Protein AF-A0A7W0HG03-F1 (afdb_monomer)

Secondary structure (DSSP, 8-state):
--HHHHHHHHHHHHT-STTHHHHHHHHHHHHSTTSHHHH-HHHHTTS--SHHHHHHHH-SS-------PPP--------PPPPTT--TT--S--HHHHHHHHHHHHHTTTTS---HHHHHHHHHHHHHTT-HHHHHHHHHSPPPHHHHHTT---HHHHHHHHHHHHHHHTTSSS--HHHHHHHHHHHHHTT--HHHHHHHHHHHHHHHHHS-----

Foldseek 3Di:
DDLLVLLLLLLLLLLPPALVQLSLLLSCQSNPPPHLSVVAVLNCVVDDDPPVPVVVVVPPDDDDDDDDDDDDDDDDDDDDPDDPDDDPPPVVDDLSSLLLNLLSLCLSCLVVDQDPVSLVSSLVSCVVSVNNVSSVCCVVPPDDLLVSCPPPPDLRNLLSSLLSSLSSQVSHVDRDPSSVVVSVVSCVSSVHDPVSSVVSNVVSVVSSVVRPSPDD

Mean predicted aligned error: 12.74 Å

Solvent-accessible surface area (backbone atoms only — not comparable to full-atom values): 12837 Å² total; per-residue (Å²): 136,52,72,67,56,31,49,38,45,28,49,47,24,44,31,50,74,56,46,57,66,49,16,42,8,35,40,41,35,43,55,31,98,85,13,48,64,72,70,32,56,71,62,41,74,85,61,80,77,77,75,55,67,69,45,62,76,70,53,87,66,86,86,87,86,89,86,84,90,84,88,80,87,90,81,80,89,74,88,75,78,86,73,92,79,81,63,99,67,73,82,80,63,58,68,60,58,55,35,53,52,52,46,40,56,51,28,53,37,33,77,74,73,76,48,74,69,50,52,51,42,33,44,53,22,18,49,76,38,73,43,33,69,57,51,52,48,42,72,76,57,68,74,57,66,63,69,60,59,57,87,69,81,48,71,62,40,38,51,48,54,49,52,52,33,52,44,40,46,53,8,39,90,69,80,51,73,51,36,54,51,47,51,54,52,50,36,58,71,56,70,57,52,73,67,60,49,54,49,53,51,52,52,51,50,52,49,31,71,67,36,65,77,72,87,123

pLDDT: mean 74.95, std 18.49, range [33.38, 95.88]

Radius of gyration: 19.87 Å; Cα contacts (8 Å, |Δi|>4): 210; chains: 1; bounding box: 57×44×49 Å

Sequence (216 aa):
MDTSQILTIFLRGALGSRGRKRARRAAGFLGGNKGFLGASAVLGAAGVAWGIYETMQQSAAAAPAALAPASVPAAPNALVPPIPGVTPDDRGFPLEVLRVVRLAVSAARADGVLLPAERALILSHAREAGVESVVEVELSAPRPLSEIVTGVADDQARRDLYILAFTIVRADEHVSGAERVYLAQLAHHLHLDAAAIAQLEADTASQIDATPDSTL

Structure (mmCIF, N/CA/C/O backbone):
data_AF-A0A7W0HG03-F1
#
_entry.id   AF-A0A7W0HG03-F1
#
loop_
_atom_site.group_PDB
_atom_site.id
_atom_site.type_symbol
_atom_site.label_atom_id
_atom_site.label_alt_id
_atom_site.label_comp_id
_atom_site.label_asym_id
_atom_site.label_entity_id
_atom_site.label_seq_id
_atom_site.pdbx_PDB_ins_code
_atom_site.Cartn_x
_atom_site.Cartn_y
_atom_site.Cartn_z
_atom_site.occupancy
_atom_site.B_iso_or_equiv
_atom_site.auth_seq_id
_atom_site.auth_comp_id
_atom_site.auth_asym_id
_atom_site.auth_atom_id
_atom_site.pdbx_PDB_model_num
ATOM 1 N N . MET A 1 1 ? 2.024 6.678 21.575 1.00 63.75 1 MET A N 1
ATOM 2 C CA . MET A 1 1 ? 2.347 6.709 20.140 1.00 63.75 1 MET A CA 1
ATOM 3 C C . MET A 1 1 ? 1.077 6.332 19.423 1.00 63.75 1 MET A C 1
ATOM 5 O O . MET A 1 1 ? 0.537 5.270 19.712 1.00 63.75 1 MET A O 1
ATOM 9 N N . ASP A 1 2 ? 0.549 7.248 18.622 1.00 79.94 2 ASP A N 1
ATOM 10 C CA . ASP A 1 2 ? -0.783 7.096 18.035 1.00 79.94 2 ASP A CA 1
ATOM 11 C C . ASP A 1 2 ? -0.726 6.219 16.781 1.00 79.94 2 ASP A C 1
ATOM 13 O O . ASP A 1 2 ? 0.301 6.146 16.104 1.00 79.94 2 ASP A O 1
ATOM 17 N N . THR A 1 3 ? -1.841 5.575 16.434 1.00 81.38 3 THR A N 1
ATOM 18 C CA . THR A 1 3 ? -1.942 4.698 15.257 1.00 81.38 3 THR A CA 1
ATOM 19 C C . THR A 1 3 ? -1.483 5.380 13.965 1.00 81.38 3 THR A C 1
ATOM 21 O O . THR A 1 3 ? -0.768 4.787 13.159 1.00 81.38 3 THR A O 1
ATOM 24 N N . SER A 1 4 ? -1.858 6.644 13.769 1.00 79.31 4 SER A N 1
ATOM 25 C CA . SER A 1 4 ? -1.459 7.423 12.595 1.00 79.31 4 SER A CA 1
ATOM 26 C C . SER A 1 4 ? 0.051 7.673 12.552 1.00 79.31 4 SER A C 1
ATOM 28 O O . SER A 1 4 ? 0.648 7.618 11.477 1.00 79.31 4 SER A O 1
ATOM 30 N N . GLN A 1 5 ? 0.692 7.884 13.706 1.00 81.06 5 GLN A N 1
ATOM 31 C CA . GLN A 1 5 ? 2.144 8.059 13.800 1.00 81.06 5 GLN A CA 1
ATOM 32 C C . GLN A 1 5 ? 2.884 6.765 13.454 1.00 81.06 5 GLN A C 1
ATOM 34 O O . GLN A 1 5 ? 3.838 6.803 12.680 1.00 81.06 5 GLN A O 1
ATOM 39 N N . ILE A 1 6 ? 2.403 5.625 13.962 1.00 84.00 6 ILE A N 1
ATOM 40 C CA . ILE A 1 6 ? 2.934 4.289 13.646 1.00 84.00 6 ILE A CA 1
ATOM 41 C C . ILE A 1 6 ? 2.917 4.066 12.132 1.00 84.00 6 ILE A C 1
ATOM 43 O O . ILE A 1 6 ? 3.943 3.748 11.532 1.00 84.00 6 ILE A O 1
ATOM 47 N N . LEU A 1 7 ? 1.762 4.290 11.503 1.00 85.25 7 LEU A N 1
ATOM 48 C CA . LEU A 1 7 ? 1.594 4.087 10.067 1.00 85.25 7 LEU A CA 1
ATOM 49 C C . LEU A 1 7 ? 2.414 5.073 9.240 1.00 85.25 7 LEU A C 1
ATOM 51 O O . LEU A 1 7 ? 3.003 4.673 8.245 1.00 85.25 7 LEU A O 1
ATOM 55 N N . THR A 1 8 ? 2.513 6.332 9.660 1.00 85.69 8 THR A N 1
ATOM 56 C CA . THR A 1 8 ? 3.321 7.339 8.958 1.00 85.69 8 THR A CA 1
ATOM 57 C C . THR A 1 8 ? 4.802 6.960 8.944 1.00 85.69 8 THR A C 1
ATOM 59 O O . THR A 1 8 ? 5.444 7.008 7.893 1.00 85.69 8 THR A O 1
ATOM 62 N N . ILE A 1 9 ? 5.341 6.555 10.099 1.00 84.19 9 ILE A N 1
ATOM 63 C CA . ILE A 1 9 ? 6.739 6.124 10.233 1.00 84.19 9 ILE A CA 1
ATOM 64 C C . ILE A 1 9 ? 6.983 4.878 9.381 1.00 84.19 9 ILE A C 1
ATOM 66 O O . ILE A 1 9 ? 7.936 4.832 8.603 1.00 84.19 9 ILE A O 1
ATOM 70 N N . PHE A 1 10 ? 6.089 3.893 9.475 1.00 86.94 10 PHE A N 1
ATOM 71 C CA . PHE A 1 10 ? 6.218 2.644 8.739 1.00 86.94 10 PHE A CA 1
ATOM 72 C C . PHE A 1 10 ? 6.101 2.828 7.216 1.00 86.94 10 PHE A C 1
ATOM 74 O O . PHE A 1 10 ? 6.958 2.353 6.469 1.00 86.94 10 PHE A O 1
ATOM 81 N N . LEU A 1 11 ? 5.078 3.546 6.738 1.00 86.31 11 LEU A N 1
ATOM 82 C CA . LEU A 1 11 ? 4.815 3.739 5.307 1.00 86.31 11 LEU A CA 1
ATOM 83 C C . LEU A 1 11 ? 5.936 4.510 4.610 1.00 86.31 11 LEU A C 1
ATOM 85 O O . LEU A 1 11 ? 6.249 4.219 3.458 1.00 86.31 11 LEU A O 1
ATOM 89 N N . ARG A 1 12 ? 6.609 5.427 5.316 1.00 84.19 12 ARG A N 1
ATOM 90 C CA . ARG A 1 12 ? 7.829 6.068 4.808 1.00 84.19 12 ARG A CA 1
ATOM 91 C C . ARG A 1 12 ? 8.927 5.045 4.495 1.00 84.19 12 ARG A C 1
ATOM 93 O O . ARG A 1 12 ? 9.634 5.218 3.509 1.00 84.19 12 ARG A O 1
ATOM 100 N N . GLY A 1 13 ? 9.056 3.995 5.303 1.00 81.00 13 GLY A N 1
ATOM 101 C CA . GLY A 1 13 ? 9.989 2.897 5.052 1.00 81.00 13 GLY A CA 1
ATOM 102 C C . GLY A 1 13 ? 9.552 1.969 3.922 1.00 81.00 13 GLY A C 1
ATOM 103 O O . GLY A 1 13 ? 10.383 1.579 3.104 1.00 81.00 13 GLY A O 1
ATOM 104 N N . ALA A 1 14 ? 8.256 1.654 3.845 1.00 81.62 14 ALA A N 1
ATOM 105 C CA . ALA A 1 14 ? 7.688 0.793 2.803 1.00 81.62 14 ALA A CA 1
ATOM 106 C C . ALA A 1 14 ? 7.794 1.399 1.391 1.00 81.62 14 ALA A C 1
ATOM 108 O O . ALA A 1 14 ? 7.952 0.663 0.425 1.00 81.62 14 ALA A O 1
ATOM 109 N N . LEU A 1 15 ? 7.769 2.731 1.274 1.00 82.19 15 LEU A N 1
ATOM 110 C CA . LEU A 1 15 ? 7.963 3.449 0.007 1.00 82.19 15 LEU A CA 1
ATOM 111 C C . LEU A 1 15 ? 9.407 3.394 -0.526 1.00 82.19 15 LEU A C 1
ATOM 113 O O . LEU A 1 15 ? 9.658 3.790 -1.664 1.00 82.19 15 LEU A O 1
ATOM 117 N N . GLY A 1 16 ? 10.362 2.917 0.277 1.00 71.06 16 GLY A N 1
ATOM 118 C CA . GLY A 1 16 ? 11.755 2.774 -0.130 1.00 71.06 16 GLY A CA 1
ATOM 119 C C . GLY A 1 16 ? 12.456 4.100 -0.459 1.00 71.06 16 GLY A C 1
ATOM 120 O O . GLY A 1 16 ? 11.992 5.198 -0.154 1.00 71.06 16 GLY A O 1
ATOM 121 N N . SER A 1 17 ? 13.647 3.997 -1.058 1.00 63.19 17 SER A N 1
ATOM 122 C CA . SER A 1 17 ? 14.499 5.153 -1.405 1.00 63.19 17 SER A CA 1
ATOM 123 C C . SER A 1 17 ? 14.710 5.353 -2.912 1.00 63.19 17 SER A C 1
ATOM 125 O O . SER A 1 17 ? 15.351 6.326 -3.323 1.00 63.19 17 SER A O 1
ATOM 127 N N . ARG A 1 18 ? 14.180 4.451 -3.746 1.00 55.47 18 ARG A N 1
ATOM 128 C CA . ARG A 1 18 ? 14.246 4.529 -5.213 1.00 55.47 18 ARG A CA 1
ATOM 129 C C . ARG A 1 18 ? 13.197 5.517 -5.722 1.00 55.47 18 ARG A C 1
ATOM 131 O O . ARG A 1 18 ? 12.176 5.712 -5.082 1.00 55.47 18 ARG A O 1
ATOM 138 N N . GLY A 1 19 ? 13.503 6.258 -6.789 1.00 59.03 19 GLY A N 1
ATOM 139 C CA . GLY A 1 19 ? 12.598 7.312 -7.268 1.00 59.03 19 GLY A CA 1
ATOM 140 C C . GLY A 1 19 ? 12.412 8.478 -6.280 1.00 59.03 19 GLY A C 1
ATOM 141 O O . GLY A 1 19 ? 11.310 9.001 -6.146 1.00 59.03 19 GLY A O 1
ATOM 142 N N . ARG A 1 20 ? 13.485 8.909 -5.586 1.00 69.44 20 ARG A N 1
ATOM 143 C CA . ARG A 1 20 ? 13.478 9.868 -4.450 1.00 69.44 20 ARG A CA 1
ATOM 144 C C . ARG A 1 20 ? 12.499 11.042 -4.544 1.00 69.44 20 ARG A C 1
ATOM 146 O O . ARG A 1 20 ? 11.996 11.452 -3.509 1.00 69.44 20 ARG A O 1
ATOM 153 N N . LYS A 1 21 ? 12.251 11.622 -5.721 1.00 75.75 21 LYS A N 1
ATOM 154 C CA . LYS A 1 21 ? 11.257 12.703 -5.855 1.00 75.75 21 LYS A CA 1
ATOM 155 C C . LYS A 1 21 ? 9.833 12.174 -5.677 1.00 75.75 21 LYS A C 1
ATOM 157 O O . LYS A 1 21 ? 9.106 12.645 -4.812 1.00 75.75 21 LYS A O 1
ATOM 162 N N . ARG A 1 22 ? 9.457 11.152 -6.443 1.00 78.88 22 ARG A N 1
ATOM 163 C CA . ARG A 1 22 ? 8.104 10.599 -6.426 1.00 78.88 22 ARG A CA 1
ATOM 164 C C . ARG A 1 22 ? 7.798 9.847 -5.137 1.00 78.88 22 ARG A C 1
ATOM 166 O O . ARG A 1 22 ? 6.747 10.085 -4.554 1.00 78.88 22 ARG A O 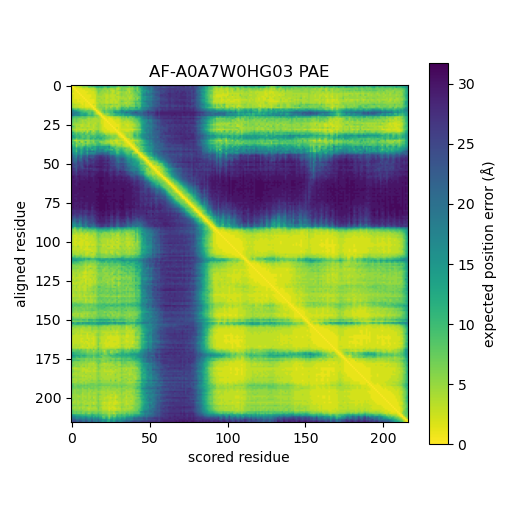1
ATOM 173 N N . ALA A 1 23 ? 8.750 9.072 -4.619 1.00 80.75 23 ALA A N 1
ATOM 174 C CA . ALA A 1 23 ? 8.624 8.425 -3.315 1.00 80.75 23 ALA A CA 1
ATOM 175 C C . ALA A 1 23 ? 8.420 9.442 -2.172 1.00 80.75 23 ALA A C 1
ATOM 177 O O . ALA A 1 23 ? 7.616 9.211 -1.273 1.00 80.75 23 ALA A O 1
ATOM 178 N N . ARG A 1 24 ? 9.073 10.617 -2.221 1.00 80.88 24 ARG A N 1
ATOM 179 C CA . ARG A 1 24 ? 8.839 11.701 -1.243 1.00 80.88 24 ARG A CA 1
ATOM 180 C C . ARG A 1 24 ? 7.445 12.301 -1.362 1.00 80.88 24 ARG A C 1
ATOM 182 O O . ARG A 1 24 ? 6.830 12.572 -0.336 1.00 80.88 24 ARG A O 1
ATOM 189 N N . ARG A 1 25 ? 6.946 12.500 -2.582 1.00 83.44 25 ARG A N 1
ATOM 190 C CA . ARG A 1 25 ? 5.579 12.989 -2.807 1.00 83.44 25 ARG A CA 1
ATOM 191 C C . ARG A 1 25 ? 4.535 11.979 -2.359 1.00 83.44 25 ARG A C 1
ATOM 193 O O . ARG A 1 25 ? 3.608 12.361 -1.662 1.00 83.44 25 ARG A O 1
ATOM 200 N N . ALA A 1 26 ? 4.734 10.697 -2.661 1.00 83.50 26 ALA A N 1
ATOM 201 C CA . ALA A 1 26 ? 3.909 9.604 -2.157 1.00 83.50 26 ALA A CA 1
ATOM 202 C C . ALA A 1 26 ? 3.923 9.556 -0.618 1.00 83.50 26 ALA A C 1
ATOM 204 O O . ALA A 1 26 ? 2.868 9.481 0.005 1.00 83.50 26 ALA A O 1
ATOM 205 N N . ALA A 1 27 ? 5.092 9.709 0.015 1.00 84.06 27 ALA A N 1
ATOM 206 C CA . ALA A 1 27 ? 5.201 9.787 1.473 1.00 84.06 27 ALA A CA 1
ATOM 207 C C . ALA A 1 27 ? 4.492 11.026 2.049 1.00 84.06 27 ALA A C 1
ATOM 209 O O . ALA A 1 27 ? 3.862 10.936 3.101 1.00 84.06 27 ALA A O 1
ATOM 210 N N . GLY A 1 28 ? 4.577 12.173 1.368 1.00 82.12 28 GLY A N 1
ATOM 211 C CA . GLY A 1 28 ? 3.869 13.401 1.737 1.00 82.12 28 GLY A CA 1
ATOM 212 C C . GLY A 1 28 ? 2.353 13.278 1.580 1.00 82.12 28 GLY A C 1
ATOM 213 O O . GLY A 1 28 ? 1.613 13.727 2.452 1.00 82.12 28 GLY A O 1
ATOM 214 N N . PHE A 1 29 ? 1.896 12.610 0.522 1.00 86.25 29 PHE A N 1
ATOM 215 C CA . PHE A 1 29 ? 0.490 12.293 0.305 1.00 86.25 29 PHE A CA 1
ATOM 216 C C . PHE A 1 29 ? -0.034 11.339 1.381 1.00 86.25 29 PHE A C 1
ATOM 218 O O . PHE A 1 29 ? -1.101 11.591 1.926 1.00 86.25 29 PHE A O 1
ATOM 225 N N . LEU A 1 30 ? 0.717 10.293 1.751 1.00 85.12 30 LEU A N 1
ATOM 226 C CA . LEU A 1 30 ? 0.298 9.363 2.803 1.00 85.12 30 LEU A CA 1
ATOM 227 C C . LEU A 1 30 ? 0.307 10.017 4.193 1.00 85.12 30 LEU A C 1
ATOM 229 O O . LEU A 1 30 ? -0.690 9.948 4.905 1.00 85.12 30 LEU A O 1
ATOM 233 N N . GLY A 1 31 ? 1.412 10.661 4.577 1.00 78.44 31 GLY A N 1
ATOM 234 C CA . GLY A 1 31 ? 1.669 11.096 5.956 1.00 78.44 31 GLY A CA 1
ATOM 235 C C . GLY A 1 31 ? 1.505 12.587 6.255 1.00 78.44 31 GLY A C 1
ATOM 236 O O . GLY A 1 31 ? 1.727 12.999 7.391 1.00 78.44 31 GLY A O 1
ATOM 237 N N . GLY A 1 32 ? 1.181 13.428 5.271 1.00 73.94 32 GLY A N 1
ATOM 238 C CA . GLY A 1 32 ? 1.032 14.868 5.491 1.00 73.94 32 GLY A CA 1
ATOM 239 C C . GLY A 1 32 ? -0.145 15.216 6.411 1.00 73.94 32 GLY A C 1
ATOM 240 O O . GLY A 1 32 ? -1.124 14.481 6.491 1.00 73.94 32 GLY A O 1
ATOM 241 N N . ASN A 1 33 ? -0.112 16.396 7.044 1.00 63.66 33 ASN A N 1
ATOM 242 C CA . ASN A 1 33 ? -1.179 16.882 7.943 1.00 63.66 33 ASN A CA 1
ATOM 243 C C . ASN A 1 33 ? -2.573 17.005 7.282 1.00 63.66 33 ASN A C 1
ATOM 245 O O . ASN A 1 33 ? -3.566 17.195 7.977 1.00 63.66 33 ASN A O 1
ATOM 249 N N . LYS A 1 34 ? -2.647 16.938 5.947 1.00 66.06 34 LYS A N 1
ATOM 250 C CA . LYS A 1 34 ? -3.882 16.876 5.141 1.00 66.06 34 LYS A CA 1
ATOM 251 C C . LYS A 1 34 ? -3.893 15.669 4.188 1.00 66.06 34 LYS A C 1
ATOM 253 O O . LYS A 1 34 ? -4.622 15.669 3.205 1.00 66.06 34 LYS A O 1
ATOM 258 N N . GLY A 1 35 ? -3.000 14.712 4.420 1.00 71.38 35 GLY A N 1
ATOM 259 C CA . GLY A 1 35 ? -2.776 13.562 3.558 1.00 71.38 35 GLY A CA 1
ATOM 260 C C . GLY A 1 35 ? -3.796 12.449 3.772 1.00 71.38 35 GLY A C 1
ATOM 261 O O . GLY A 1 35 ? -4.677 12.532 4.629 1.00 71.38 35 GLY A O 1
ATOM 262 N N . PHE A 1 36 ? -3.626 11.376 3.008 1.00 83.19 36 PHE A N 1
ATOM 263 C CA . PHE A 1 36 ? -4.461 10.183 3.004 1.00 83.19 36 PHE A CA 1
ATOM 264 C C . PHE A 1 36 ? -4.729 9.635 4.410 1.00 83.19 36 PHE A C 1
ATOM 266 O O . PHE A 1 36 ? -5.884 9.405 4.738 1.00 83.19 36 PHE A O 1
ATOM 273 N N . LEU A 1 37 ? -3.723 9.497 5.285 1.00 79.69 37 LEU A N 1
ATOM 274 C CA . LEU A 1 37 ? -3.949 8.944 6.632 1.00 79.69 37 LEU A CA 1
ATOM 275 C C . LEU A 1 37 ? -4.845 9.838 7.509 1.00 79.69 37 LEU A C 1
ATOM 277 O O . LEU A 1 37 ? -5.527 9.328 8.394 1.00 79.69 37 LEU A O 1
ATOM 281 N N . GLY A 1 38 ? -4.868 11.153 7.267 1.00 71.19 38 GLY A N 1
ATOM 282 C CA . GLY A 1 38 ? -5.772 12.085 7.950 1.00 71.19 38 GLY A CA 1
ATOM 283 C C . GLY A 1 38 ? -7.192 12.105 7.373 1.00 71.19 38 GLY A C 1
ATOM 284 O O . GLY A 1 38 ? -8.119 12.495 8.077 1.00 71.19 38 GLY A O 1
ATOM 285 N N . ALA A 1 39 ? -7.363 11.684 6.116 1.00 69.88 39 ALA A N 1
ATOM 286 C CA . ALA A 1 39 ? -8.645 11.656 5.406 1.00 69.88 39 ALA A CA 1
ATOM 287 C C . ALA A 1 39 ? -9.281 10.252 5.319 1.00 69.88 39 ALA A C 1
ATOM 289 O O . ALA A 1 39 ? -10.472 10.141 5.042 1.00 69.88 39 ALA A O 1
ATOM 290 N N . SER A 1 40 ? -8.503 9.186 5.538 1.00 71.88 40 SER A N 1
ATOM 291 C CA . SER A 1 40 ? -8.944 7.800 5.350 1.00 71.88 40 SER A CA 1
ATOM 292 C C . SER A 1 40 ? -9.950 7.361 6.415 1.00 71.88 40 SER A C 1
ATOM 294 O O . SER A 1 40 ? -9.731 7.523 7.622 1.00 71.88 40 SER A O 1
ATOM 296 N N . ALA A 1 41 ? -11.029 6.723 5.967 1.00 61.19 41 ALA A N 1
ATOM 297 C CA . ALA A 1 41 ? -12.044 6.140 6.835 1.00 61.19 41 ALA A CA 1
ATOM 298 C C . ALA A 1 41 ? -11.493 4.934 7.613 1.00 61.19 41 ALA A C 1
ATOM 300 O O . ALA A 1 41 ? -11.899 4.704 8.753 1.00 61.19 41 ALA A O 1
ATOM 301 N N . VAL A 1 42 ? -10.503 4.227 7.046 1.00 59.56 42 VAL A N 1
ATOM 302 C CA . VAL A 1 42 ? -9.796 3.098 7.690 1.00 59.56 42 VAL A CA 1
ATOM 303 C C . VAL A 1 42 ? -9.182 3.495 9.040 1.00 59.56 42 VAL A C 1
ATOM 305 O O . VAL A 1 42 ? -9.095 2.667 9.945 1.00 59.56 42 VAL A O 1
ATOM 308 N N . LEU A 1 43 ? -8.809 4.769 9.215 1.00 61.34 43 LEU A N 1
ATOM 309 C CA . LEU A 1 43 ? -8.322 5.309 10.491 1.00 61.34 43 LEU A CA 1
ATOM 310 C C . LEU A 1 43 ? -9.369 6.143 11.240 1.00 61.34 43 LEU A C 1
ATOM 312 O O . LEU A 1 43 ? -9.345 6.183 12.470 1.00 61.34 43 LEU A O 1
ATOM 316 N N . GLY A 1 44 ? -10.318 6.754 10.523 1.00 52.81 44 GLY A N 1
ATOM 317 C CA . GLY A 1 44 ? -11.442 7.503 11.100 1.00 52.81 44 GLY A CA 1
ATOM 318 C C . GLY A 1 44 ? -12.506 6.638 11.792 1.00 52.81 44 GLY A C 1
ATOM 319 O O . GLY A 1 44 ? -13.268 7.142 12.615 1.00 52.81 44 GLY A O 1
ATOM 320 N N . ALA A 1 45 ? -12.544 5.326 11.541 1.00 49.91 45 ALA A N 1
ATOM 321 C CA . ALA A 1 45 ? -13.530 4.420 12.140 1.00 49.91 45 ALA A CA 1
ATOM 322 C C . ALA A 1 45 ? -13.338 4.162 13.652 1.00 49.91 45 ALA A C 1
ATOM 324 O O . ALA A 1 45 ? -14.196 3.538 14.275 1.00 49.91 45 ALA A O 1
ATOM 325 N N . ALA A 1 46 ? -12.273 4.684 14.273 1.00 47.94 46 ALA A N 1
ATOM 326 C CA . ALA A 1 46 ? -12.175 4.775 15.733 1.00 47.94 46 ALA A CA 1
ATOM 327 C C . ALA A 1 46 ? -12.905 6.007 16.322 1.00 47.94 46 ALA A C 1
ATOM 329 O O . ALA A 1 46 ? -12.975 6.145 17.543 1.00 47.94 46 ALA A O 1
ATOM 330 N N . GLY A 1 47 ? -13.478 6.893 15.497 1.00 40.94 47 GLY A N 1
ATOM 331 C CA . GLY A 1 47 ? -14.162 8.092 15.978 1.00 40.94 47 GLY A CA 1
ATOM 332 C C . GLY A 1 47 ? -14.929 8.866 14.903 1.00 40.94 47 GLY A C 1
ATOM 333 O O . GLY A 1 47 ? -14.429 9.849 14.383 1.00 40.94 47 GLY A O 1
ATOM 334 N N . VAL A 1 48 ? -16.183 8.460 14.677 1.00 47.06 48 VAL A N 1
ATOM 335 C CA . VAL A 1 48 ? -17.345 9.298 14.303 1.00 47.06 48 VAL A CA 1
ATOM 336 C C . VAL A 1 48 ? -17.292 10.128 12.994 1.00 47.06 48 VAL A C 1
ATOM 338 O O . VAL A 1 48 ? -16.654 11.165 12.889 1.00 47.06 48 VAL A O 1
ATOM 341 N N . ALA A 1 49 ? -18.202 9.730 12.095 1.00 47.75 49 ALA A N 1
ATOM 342 C CA . ALA A 1 49 ? -19.037 10.545 11.198 1.00 47.75 49 ALA A CA 1
ATOM 343 C C . ALA A 1 49 ? -18.421 11.266 9.984 1.00 47.75 49 ALA A C 1
ATOM 345 O O . ALA A 1 49 ? -18.117 12.454 10.021 1.00 47.75 49 ALA A O 1
ATOM 346 N N . TRP A 1 50 ? -18.530 10.608 8.826 1.00 47.81 50 TRP A N 1
ATOM 347 C CA . TRP A 1 50 ? -18.785 11.305 7.556 1.00 47.81 50 TRP A CA 1
ATOM 348 C C . TRP A 1 50 ? -20.293 11.444 7.239 1.00 47.81 50 TRP A C 1
ATOM 350 O O . TRP A 1 50 ? -20.701 12.310 6.471 1.00 47.81 50 TRP A O 1
ATOM 360 N N . GLY A 1 51 ? -21.162 10.677 7.912 1.00 47.66 51 GLY A N 1
ATOM 361 C CA . GLY A 1 51 ? -22.623 10.712 7.708 1.00 47.66 51 GLY A CA 1
ATOM 362 C C . GLY A 1 51 ? -23.343 12.001 8.145 1.00 47.66 51 GLY A C 1
ATOM 363 O O . GLY A 1 51 ? -24.560 12.097 7.999 1.00 47.66 51 GLY A O 1
ATOM 364 N N . ILE A 1 52 ? -22.631 12.999 8.679 1.00 52.22 52 ILE A N 1
ATOM 365 C CA . ILE A 1 52 ? -23.216 14.291 9.084 1.00 52.22 52 ILE A CA 1
ATOM 366 C C . ILE A 1 52 ? -23.230 15.346 7.970 1.00 52.22 52 ILE A C 1
ATOM 368 O O . ILE A 1 52 ? -24.011 16.291 8.058 1.00 52.22 52 ILE A O 1
ATOM 372 N N . TYR A 1 53 ? -22.427 15.204 6.907 1.00 46.72 53 TYR A N 1
ATOM 373 C CA . TYR A 1 53 ? -22.365 16.248 5.875 1.00 46.72 53 TYR A CA 1
ATOM 374 C C . TYR A 1 53 ? -23.576 16.211 4.927 1.00 46.72 53 TYR A C 1
ATOM 376 O O . TYR A 1 53 ? -24.148 17.256 4.620 1.00 46.72 53 TYR A O 1
ATOM 384 N N . GLU A 1 54 ? -24.045 15.018 4.547 1.00 50.03 54 GLU A N 1
ATOM 385 C CA . GLU A 1 54 ? -25.269 14.869 3.741 1.00 50.03 54 GLU A CA 1
ATOM 386 C C . GLU A 1 54 ? -26.553 15.029 4.569 1.00 50.03 54 GLU A C 1
ATOM 388 O O . GLU A 1 54 ? -27.555 15.536 4.069 1.00 50.03 54 GLU A O 1
ATOM 393 N N . THR A 1 55 ? -26.535 14.702 5.865 1.00 47.91 55 THR A N 1
ATOM 394 C CA . THR A 1 55 ? -27.728 14.849 6.715 1.00 47.91 55 THR A CA 1
ATOM 395 C C . THR A 1 55 ? -27.971 16.285 7.184 1.00 47.91 55 THR A C 1
ATOM 397 O O . THR A 1 55 ? -29.126 16.638 7.421 1.00 47.91 55 THR A O 1
ATOM 400 N N . MET A 1 56 ? -26.954 17.158 7.249 1.00 46.09 56 MET A N 1
ATOM 401 C CA . MET A 1 56 ? -27.156 18.573 7.605 1.00 46.09 56 MET A CA 1
ATOM 402 C C . MET A 1 56 ? -27.756 19.429 6.480 1.00 46.09 56 MET A C 1
ATOM 404 O O . MET A 1 56 ? -28.437 20.405 6.789 1.00 46.09 56 MET A O 1
ATOM 408 N N . GLN A 1 57 ? -27.586 19.067 5.202 1.00 52.53 57 GLN A N 1
ATOM 409 C CA . GLN A 1 57 ? -28.335 19.722 4.116 1.00 52.53 57 GLN A CA 1
ATOM 410 C C . GLN A 1 57 ? -29.789 19.234 4.042 1.00 52.53 57 GLN A C 1
ATOM 412 O O . GLN A 1 57 ? -30.669 20.000 3.653 1.00 52.53 57 GLN A O 1
ATOM 417 N N . GLN A 1 58 ? -30.062 17.999 4.479 1.00 46.47 58 GLN A N 1
ATOM 418 C CA . GLN A 1 58 ? -31.410 17.425 4.462 1.00 46.47 58 GLN A CA 1
ATOM 419 C C . GLN A 1 58 ? -32.246 17.729 5.725 1.00 46.47 58 GLN A C 1
ATOM 421 O O . GLN A 1 58 ? -33.470 17.630 5.672 1.00 46.47 58 GLN A O 1
ATOM 426 N N . SER A 1 59 ? -31.628 18.108 6.853 1.00 44.22 59 SER A N 1
ATOM 427 C CA . SER A 1 59 ? -32.304 18.193 8.168 1.00 44.22 59 SER A CA 1
ATOM 428 C C . SER A 1 59 ? -32.581 19.618 8.663 1.00 44.22 59 SER A C 1
ATOM 430 O O . SER A 1 59 ? -32.619 19.871 9.865 1.00 44.22 59 SER A O 1
ATOM 432 N N . ALA A 1 60 ? -32.867 20.555 7.755 1.00 44.97 60 ALA A N 1
ATOM 433 C CA . ALA A 1 60 ? -33.494 21.838 8.102 1.00 44.97 60 ALA A CA 1
ATOM 434 C C . ALA A 1 60 ? -35.004 21.706 8.426 1.00 44.97 60 ALA A C 1
ATOM 436 O O . ALA A 1 60 ? -35.757 22.673 8.316 1.00 44.97 60 ALA A O 1
ATOM 437 N N . ALA A 1 61 ? -35.466 20.520 8.836 1.00 43.03 61 ALA A N 1
ATOM 438 C CA . ALA A 1 61 ? -36.819 20.295 9.321 1.00 43.03 61 ALA A CA 1
ATOM 439 C C . ALA A 1 61 ? -36.848 19.194 10.396 1.00 43.03 61 ALA A C 1
ATOM 441 O O . ALA A 1 61 ? -36.430 18.068 10.151 1.00 43.03 61 ALA A O 1
ATOM 442 N N . ALA A 1 62 ? -37.439 19.553 11.541 1.00 35.44 62 ALA A N 1
ATOM 443 C CA . ALA A 1 62 ? -37.873 18.724 12.672 1.00 35.44 62 ALA A CA 1
ATOM 444 C C . ALA A 1 62 ? -36.868 18.454 13.818 1.00 35.44 62 ALA A C 1
ATOM 446 O O . ALA A 1 62 ? -35.935 17.665 13.729 1.00 35.44 62 ALA A O 1
ATOM 447 N N . ALA A 1 63 ? -37.172 19.076 14.961 1.00 36.97 63 ALA A N 1
ATOM 448 C CA . ALA A 1 63 ? -36.780 18.681 16.317 1.00 36.97 63 ALA A CA 1
ATOM 449 C C . ALA A 1 63 ? -38.001 18.028 17.028 1.00 36.97 63 ALA A C 1
ATOM 451 O O . ALA A 1 63 ? -39.094 18.045 16.458 1.00 36.97 63 ALA A O 1
ATOM 452 N N . PRO A 1 64 ? -37.929 17.639 18.317 1.00 49.12 64 PRO A N 1
ATOM 453 C CA . PRO A 1 64 ? -37.125 16.567 18.916 1.00 49.12 64 PRO A CA 1
ATOM 454 C C . PRO A 1 64 ? -38.010 15.557 19.700 1.00 49.12 64 PRO A C 1
ATOM 456 O O . PRO A 1 64 ? -39.151 15.859 20.044 1.00 49.12 64 PRO A O 1
ATOM 459 N N . ALA A 1 65 ? -37.479 14.388 20.084 1.00 33.38 65 ALA A N 1
ATOM 460 C CA . ALA A 1 65 ? -38.068 13.573 21.157 1.00 33.38 65 ALA A CA 1
ATOM 461 C C . ALA A 1 65 ? -36.996 12.780 21.923 1.00 33.38 65 ALA A C 1
ATOM 463 O O . ALA A 1 65 ? -36.201 12.048 21.341 1.00 33.38 65 ALA A O 1
ATOM 464 N N . ALA A 1 66 ? -36.988 12.964 23.243 1.00 38.22 66 ALA A N 1
ATOM 465 C CA . ALA A 1 66 ? -36.161 12.264 24.220 1.00 38.22 66 ALA A CA 1
ATOM 466 C C . ALA A 1 66 ? -36.777 10.912 24.621 1.00 38.22 66 ALA A C 1
ATOM 468 O O . ALA A 1 66 ? -37.999 10.794 24.591 1.00 38.22 66 ALA A O 1
ATOM 469 N N . LEU A 1 67 ? -35.957 9.955 25.084 1.00 34.03 67 LEU A N 1
ATOM 470 C CA . LEU A 1 67 ? -36.250 9.029 26.197 1.00 34.03 67 LEU A CA 1
ATOM 471 C C . LEU A 1 67 ? -34.993 8.225 26.605 1.00 34.03 67 LEU A C 1
ATOM 473 O O . LEU A 1 67 ? -34.072 8.027 25.820 1.00 34.03 67 LEU A O 1
ATOM 477 N N . ALA A 1 68 ? -34.965 7.857 27.886 1.00 37.41 68 ALA A N 1
ATOM 478 C CA . ALA A 1 68 ? -33.828 7.492 28.739 1.00 37.41 68 ALA A CA 1
ATOM 479 C C . ALA A 1 68 ? -33.365 6.004 28.626 1.00 37.41 68 ALA A C 1
ATOM 481 O O . ALA A 1 68 ? -33.962 5.243 27.865 1.00 37.41 68 ALA A O 1
ATOM 482 N N . PRO A 1 69 ? -32.312 5.563 29.359 1.00 41.56 69 PRO A N 1
ATOM 483 C CA . PRO A 1 69 ? -31.610 4.298 29.121 1.00 41.56 69 PRO A CA 1
ATOM 484 C C . PRO A 1 69 ? -32.252 3.098 29.838 1.00 41.56 69 PRO A C 1
ATOM 486 O O . PRO A 1 69 ? -32.665 3.200 30.992 1.00 41.56 69 PRO A O 1
ATOM 489 N N . ALA A 1 70 ? -32.261 1.934 29.181 1.00 37.56 70 ALA A N 1
ATOM 490 C CA . ALA A 1 70 ? -32.644 0.657 29.782 1.00 37.56 70 ALA A CA 1
ATOM 491 C C . ALA A 1 70 ? -31.398 -0.182 30.110 1.00 37.56 70 ALA A C 1
ATOM 493 O O . ALA A 1 70 ? -30.606 -0.529 29.235 1.00 37.56 70 ALA A O 1
ATOM 494 N N . SER A 1 71 ? -31.236 -0.492 31.393 1.00 40.94 71 SER A N 1
ATOM 495 C CA . SER A 1 71 ? -30.255 -1.429 31.945 1.00 40.94 71 SER A CA 1
ATOM 496 C C . SER A 1 71 ? -30.720 -2.868 31.697 1.00 40.94 71 SER A C 1
ATOM 498 O O . SER A 1 71 ? -31.887 -3.176 31.933 1.00 40.94 71 SER A O 1
ATOM 500 N N . VAL A 1 72 ? -29.821 -3.765 31.285 1.00 40.78 72 VAL A N 1
ATOM 501 C CA . VAL A 1 72 ? -30.090 -5.212 31.176 1.00 40.78 72 VAL A CA 1
ATOM 502 C C . VAL A 1 72 ? -29.030 -5.962 32.000 1.00 40.78 72 VAL A C 1
ATOM 504 O O . VAL A 1 72 ? -27.860 -5.576 31.949 1.00 40.78 72 VAL A O 1
ATOM 507 N N . PRO A 1 73 ? -29.408 -6.969 32.814 1.00 40.91 73 PRO A N 1
ATOM 508 C CA . PRO A 1 73 ? -28.522 -7.568 33.810 1.00 40.91 73 PRO A CA 1
ATOM 509 C C . PRO A 1 73 ? -27.507 -8.546 33.201 1.00 40.91 73 PRO A C 1
ATOM 511 O O . PRO A 1 73 ? -27.770 -9.214 32.204 1.00 40.91 73 PRO A O 1
ATOM 514 N N . ALA A 1 74 ? -26.349 -8.644 33.855 1.00 41.84 74 ALA A N 1
ATOM 515 C CA . ALA A 1 74 ? -25.289 -9.598 33.556 1.00 41.84 74 ALA A CA 1
ATOM 516 C C . ALA A 1 74 ? -25.681 -11.033 33.960 1.00 41.84 74 ALA A C 1
ATOM 518 O O . ALA A 1 74 ? -26.159 -11.261 35.072 1.00 41.84 74 ALA A O 1
ATOM 519 N N . ALA A 1 75 ? -25.408 -11.999 33.081 1.00 40.97 75 ALA A N 1
ATOM 520 C CA . ALA A 1 75 ? -25.409 -13.433 33.373 1.00 40.97 75 ALA A CA 1
ATOM 521 C C . ALA A 1 75 ? -24.115 -14.080 32.823 1.00 40.97 75 ALA A C 1
ATOM 523 O O . ALA A 1 75 ? -23.514 -13.536 31.894 1.00 40.97 75 ALA A O 1
ATOM 524 N N . PRO A 1 76 ? -23.633 -15.179 33.435 1.00 45.97 76 PRO A N 1
ATOM 525 C CA . PRO A 1 76 ? -22.205 -15.462 33.577 1.00 45.97 76 PRO A CA 1
ATOM 526 C C . PRO A 1 76 ? -21.609 -16.346 32.469 1.00 45.97 76 PRO A C 1
ATOM 528 O O . PRO A 1 76 ? -22.293 -17.183 31.890 1.00 45.97 76 PRO A O 1
ATOM 531 N N . ASN A 1 77 ? -20.300 -16.157 32.246 1.00 50.12 77 ASN A N 1
ATOM 532 C CA . ASN A 1 77 ? -19.320 -17.025 31.574 1.00 50.12 77 ASN A CA 1
ATOM 533 C C . ASN A 1 77 ? -19.866 -18.267 30.842 1.00 50.12 77 ASN A C 1
ATOM 535 O O . ASN A 1 77 ? -19.918 -19.362 31.404 1.00 50.12 77 ASN A O 1
ATOM 539 N N . ALA A 1 78 ? -20.114 -18.125 29.541 1.00 39.16 78 ALA A N 1
ATOM 540 C CA . ALA A 1 78 ? -20.003 -19.238 28.607 1.00 39.16 78 ALA A CA 1
ATOM 541 C C . ALA A 1 78 ? -18.599 -19.193 27.984 1.00 39.16 78 ALA A C 1
ATOM 543 O O . ALA A 1 78 ? -18.239 -18.214 27.330 1.00 39.16 78 ALA A O 1
ATOM 544 N N . LEU A 1 79 ? -17.796 -20.236 28.227 1.00 47.12 79 LEU A N 1
ATOM 545 C CA . LEU A 1 79 ? -16.530 -20.464 27.530 1.00 47.12 79 LEU A CA 1
ATOM 546 C C . LEU A 1 79 ? -16.793 -20.483 26.018 1.00 47.12 79 LEU A C 1
ATOM 548 O O . LEU A 1 79 ? -17.407 -21.415 25.499 1.00 47.12 79 LEU A O 1
ATOM 552 N N . VAL A 1 80 ? -16.317 -19.456 25.321 1.00 47.75 80 VAL A N 1
ATOM 553 C CA . VAL A 1 80 ? -16.276 -19.421 23.858 1.00 47.75 80 VAL A CA 1
ATOM 554 C C . VAL A 1 80 ? -15.113 -20.319 23.404 1.00 47.75 80 VAL A C 1
ATOM 556 O O . VAL A 1 80 ? -14.006 -20.167 23.928 1.00 47.75 80 VAL A O 1
ATOM 559 N N . PRO A 1 81 ? -15.316 -21.271 22.474 1.00 46.97 81 PRO A N 1
ATOM 560 C CA . PRO A 1 81 ? -14.220 -22.053 21.907 1.00 46.97 81 PRO A CA 1
ATOM 561 C C . PRO A 1 81 ? -13.269 -21.142 21.104 1.00 46.97 81 PRO A C 1
ATOM 563 O O . PRO A 1 81 ? -13.716 -20.139 20.543 1.00 46.97 81 PRO A O 1
ATOM 566 N N . PRO A 1 82 ? -11.963 -21.456 21.031 1.00 44.56 82 PRO A N 1
ATOM 567 C CA . PRO A 1 82 ? -10.997 -20.613 20.337 1.00 44.56 82 PRO A CA 1
ATOM 568 C C . PRO A 1 82 ? -11.310 -20.555 18.837 1.00 44.56 82 PRO A C 1
ATOM 570 O O . PRO A 1 82 ? -11.412 -21.580 18.164 1.00 44.56 82 PRO A O 1
ATOM 573 N N . ILE A 1 83 ? -11.456 -19.336 18.319 1.00 46.81 83 ILE A N 1
ATOM 574 C CA . ILE A 1 83 ? -11.596 -19.050 16.890 1.00 46.81 83 ILE A CA 1
ATOM 575 C C . ILE A 1 83 ? -10.254 -19.390 16.209 1.00 46.81 83 ILE A C 1
ATOM 577 O O . ILE A 1 83 ? -9.219 -18.874 16.644 1.00 46.81 83 ILE A O 1
ATOM 581 N N . PRO A 1 84 ? -10.214 -20.223 15.152 1.00 42.69 84 PRO A N 1
ATOM 582 C CA . PRO A 1 84 ? -9.000 -20.431 14.368 1.00 42.69 84 PRO A CA 1
ATOM 583 C C . PRO A 1 84 ? -8.677 -19.148 13.590 1.00 42.69 84 PRO A C 1
ATOM 585 O O . PRO A 1 84 ? -9.453 -18.744 12.727 1.00 42.69 84 PRO A O 1
ATOM 588 N N . GLY A 1 85 ? -7.554 -18.492 13.898 1.00 44.62 85 GLY A N 1
ATOM 589 C CA . GLY A 1 85 ? -7.087 -17.327 13.131 1.00 44.62 85 GLY A CA 1
ATOM 590 C C . GLY A 1 85 ? -6.210 -16.317 13.873 1.00 44.62 85 GLY A C 1
ATOM 591 O O . GLY A 1 85 ? -5.632 -15.444 13.231 1.00 44.62 85 GLY A O 1
ATOM 592 N N . VAL A 1 86 ? -6.058 -16.425 15.195 1.00 40.56 86 VAL A N 1
ATOM 593 C CA . VAL A 1 86 ? -5.180 -15.515 15.948 1.00 40.56 86 VAL A CA 1
ATOM 594 C C . VAL A 1 86 ? -3.735 -16.007 15.847 1.00 40.56 86 VAL A C 1
ATOM 596 O O . VAL A 1 86 ? -3.316 -16.922 16.555 1.00 40.56 86 VAL A O 1
ATOM 599 N N . THR A 1 87 ? -2.970 -15.430 14.920 1.00 45.28 87 THR A N 1
ATOM 600 C CA . THR A 1 87 ? -1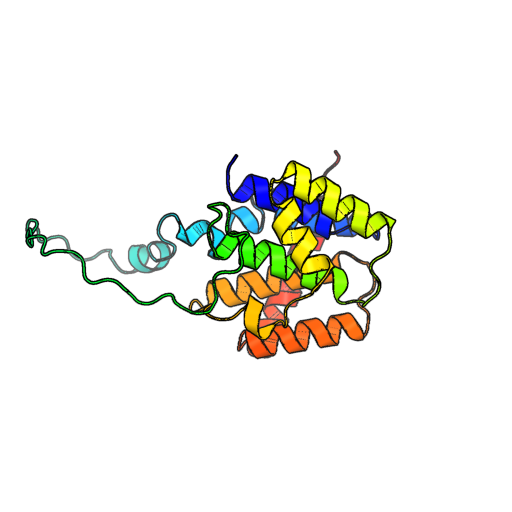.507 -15.578 14.894 1.00 45.28 87 THR A CA 1
ATOM 601 C C . THR A 1 87 ? -0.871 -14.853 16.093 1.00 45.28 87 THR A C 1
ATOM 603 O O . THR A 1 87 ? -1.416 -13.839 16.522 1.00 45.28 87 THR A O 1
ATOM 606 N N . PRO A 1 88 ? 0.285 -15.296 16.624 1.00 43.38 88 PRO A N 1
ATOM 607 C CA . PRO A 1 88 ? 0.755 -14.947 17.976 1.00 43.38 88 PRO A CA 1
ATOM 608 C C . PRO A 1 88 ? 1.246 -13.502 18.203 1.00 43.38 88 PRO A C 1
ATOM 610 O O . PRO A 1 88 ? 1.838 -13.235 19.243 1.00 43.38 88 PRO A O 1
ATOM 613 N N . ASP A 1 89 ? 1.050 -12.573 17.264 1.00 50.25 89 ASP A N 1
ATOM 614 C CA . ASP A 1 89 ? 1.701 -11.250 17.281 1.00 50.25 89 ASP A CA 1
ATOM 615 C C . ASP A 1 89 ? 0.724 -10.065 17.174 1.00 50.25 89 ASP A C 1
ATOM 617 O O . ASP A 1 89 ? 1.113 -8.949 16.830 1.00 50.25 89 ASP A O 1
ATOM 621 N N . ASP A 1 90 ? -0.548 -10.273 17.519 1.00 55.31 90 ASP A N 1
ATOM 622 C CA . ASP A 1 90 ? -1.515 -9.186 17.717 1.00 55.31 90 ASP A CA 1
ATOM 623 C C . ASP A 1 90 ? -1.223 -8.484 19.060 1.00 55.31 90 ASP A C 1
ATOM 625 O O . ASP A 1 90 ? -1.992 -8.585 20.016 1.00 55.31 90 ASP A O 1
ATOM 629 N N . ARG A 1 91 ? -0.069 -7.801 19.167 1.00 56.47 91 ARG A N 1
ATOM 630 C CA . ARG A 1 91 ? 0.437 -7.105 20.376 1.00 56.47 91 ARG A CA 1
ATOM 631 C C . ARG A 1 91 ? -0.402 -5.880 20.791 1.00 56.47 91 ARG A C 1
ATOM 633 O O . ARG A 1 91 ? 0.138 -4.815 21.070 1.00 56.47 91 ARG A O 1
ATOM 640 N N . GLY A 1 92 ? -1.725 -6.001 20.810 1.00 64.75 92 GLY A N 1
ATOM 641 C CA . GLY A 1 92 ? -2.648 -4.923 21.165 1.00 64.75 92 GLY A CA 1
ATOM 642 C C . GLY A 1 92 ? -2.856 -3.879 20.066 1.00 64.75 92 GLY A C 1
ATOM 643 O O . GLY A 1 92 ? -3.452 -2.839 20.334 1.00 64.75 92 GLY A O 1
ATOM 644 N N . PHE A 1 93 ? -2.390 -4.131 18.838 1.00 73.75 93 PHE A N 1
ATOM 645 C CA . PHE A 1 93 ? -2.686 -3.260 17.702 1.00 73.75 93 PHE A CA 1
ATOM 646 C C . PHE A 1 93 ? -4.095 -3.533 17.158 1.00 73.75 93 PHE A C 1
ATOM 648 O O . PHE A 1 93 ? -4.491 -4.696 17.053 1.00 73.75 93 PHE A O 1
ATOM 655 N N . PRO A 1 94 ? -4.850 -2.493 16.761 1.00 81.62 94 PRO A N 1
ATOM 656 C CA . PRO A 1 94 ? -6.119 -2.688 16.075 1.00 81.62 94 PRO A CA 1
ATOM 657 C C . PRO A 1 94 ? -5.925 -3.457 14.762 1.00 81.62 94 PRO A C 1
ATOM 659 O O . PRO A 1 94 ? -4.950 -3.232 14.040 1.00 81.62 94 PRO A O 1
ATOM 662 N N . LEU A 1 95 ? -6.889 -4.319 14.423 1.00 81.94 95 LEU A N 1
ATOM 663 C CA . LEU A 1 95 ? -6.858 -5.155 13.216 1.00 81.94 95 LEU A CA 1
ATOM 664 C C . LEU A 1 95 ? -6.606 -4.338 11.939 1.00 81.94 95 LEU A C 1
ATOM 666 O O . LEU A 1 95 ? -5.845 -4.766 11.075 1.00 81.94 95 LEU A O 1
ATOM 670 N N . GLU A 1 96 ? -7.194 -3.144 11.846 1.00 83.12 96 GLU A N 1
ATOM 671 C CA . GLU A 1 96 ? -7.024 -2.257 10.690 1.00 83.12 96 GLU A CA 1
ATOM 672 C C . GLU A 1 96 ? -5.579 -1.781 10.510 1.00 83.12 96 GLU A C 1
ATOM 674 O O . GLU A 1 96 ? -5.082 -1.710 9.390 1.00 83.12 96 GLU A O 1
ATOM 679 N N . VAL A 1 97 ? -4.852 -1.542 11.603 1.00 85.38 97 VAL A N 1
ATOM 680 C CA . VAL A 1 97 ? -3.434 -1.149 11.547 1.00 85.38 97 VAL A CA 1
ATOM 681 C C . VAL A 1 97 ? -2.603 -2.285 10.983 1.00 85.38 97 VAL A C 1
ATOM 683 O O . VAL A 1 97 ? -1.793 -2.082 10.082 1.00 85.38 97 VAL A O 1
ATOM 686 N N . LEU A 1 98 ? -2.839 -3.497 11.483 1.00 88.06 98 LEU A N 1
ATOM 687 C CA . LEU A 1 98 ? -2.154 -4.692 11.007 1.00 88.06 98 LEU A CA 1
ATOM 688 C C . LEU A 1 98 ? -2.486 -4.967 9.540 1.00 88.06 98 LEU A C 1
ATOM 690 O O . LEU A 1 98 ? -1.594 -5.331 8.779 1.00 88.06 98 LEU A O 1
ATOM 694 N N . ARG A 1 99 ? -3.736 -4.743 9.120 1.00 90.56 99 ARG A N 1
ATOM 695 C CA . ARG A 1 99 ? -4.151 -4.853 7.718 1.00 90.56 99 ARG A CA 1
ATOM 696 C C . ARG A 1 99 ? -3.396 -3.865 6.834 1.00 90.56 99 ARG A C 1
ATOM 698 O O . ARG A 1 99 ? -2.830 -4.285 5.829 1.00 90.56 99 ARG A O 1
ATOM 705 N N . VAL A 1 100 ? -3.336 -2.591 7.223 1.00 90.50 100 VAL A N 1
ATOM 706 C CA . VAL A 1 100 ? -2.599 -1.550 6.489 1.00 90.50 100 VAL A CA 1
ATOM 707 C C . VAL A 1 100 ? -1.111 -1.893 6.402 1.00 90.50 100 VAL A C 1
ATOM 709 O O . VAL A 1 100 ? -0.539 -1.824 5.317 1.00 90.50 100 VAL A O 1
ATOM 712 N N . VAL A 1 101 ? -0.488 -2.318 7.506 1.00 90.50 101 VAL A N 1
ATOM 713 C CA . VAL A 1 101 ? 0.930 -2.718 7.529 1.00 90.50 101 VAL A CA 1
ATOM 714 C C . VAL A 1 101 ? 1.179 -3.902 6.593 1.00 90.50 101 VAL A C 1
ATOM 716 O O . VAL A 1 101 ? 2.072 -3.831 5.752 1.00 90.50 101 VAL A O 1
ATOM 719 N N . ARG A 1 102 ? 0.372 -4.966 6.684 1.00 92.06 102 ARG A N 1
ATOM 720 C CA . ARG A 1 102 ? 0.509 -6.159 5.829 1.00 92.06 102 ARG A CA 1
ATOM 721 C C . ARG A 1 102 ? 0.306 -5.824 4.355 1.00 92.06 102 ARG A C 1
ATOM 723 O O . ARG A 1 102 ? 1.108 -6.235 3.521 1.00 92.06 102 ARG A O 1
ATOM 730 N N . LEU A 1 103 ? -0.719 -5.032 4.039 1.00 93.38 103 LEU A N 1
ATOM 731 C CA . LEU A 1 103 ? -0.979 -4.592 2.671 1.00 93.38 103 LEU A CA 1
ATOM 732 C C . LEU A 1 103 ? 0.177 -3.753 2.124 1.00 93.38 103 LEU A C 1
ATOM 734 O O . LEU A 1 103 ? 0.574 -3.932 0.978 1.00 93.38 103 LEU A O 1
ATOM 738 N N . ALA A 1 104 ? 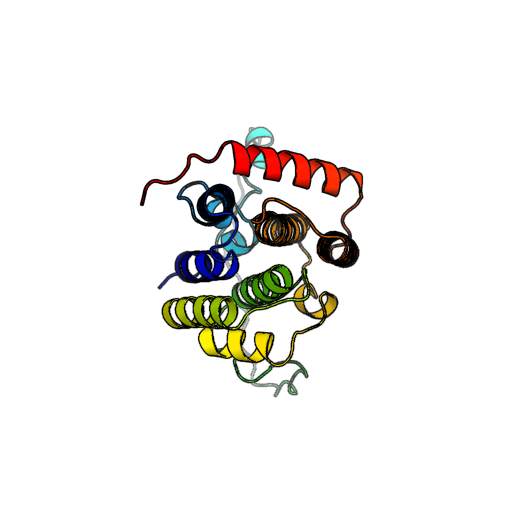0.749 -2.874 2.942 1.00 91.50 104 ALA A N 1
ATOM 739 C CA . ALA A 1 104 ? 1.882 -2.056 2.545 1.00 91.50 104 ALA A CA 1
ATOM 740 C C . ALA A 1 104 ? 3.161 -2.878 2.317 1.00 91.50 104 ALA A C 1
ATOM 742 O O . ALA A 1 104 ? 3.860 -2.629 1.338 1.00 91.50 104 ALA A O 1
ATOM 743 N N . VAL A 1 105 ? 3.442 -3.892 3.148 1.00 91.25 105 VAL A N 1
ATOM 744 C CA . VAL A 1 105 ? 4.540 -4.848 2.891 1.00 91.25 105 VAL A CA 1
ATOM 745 C C . VAL A 1 105 ? 4.294 -5.627 1.598 1.00 91.25 105 VAL A C 1
ATOM 747 O O . VAL A 1 105 ? 5.219 -5.800 0.808 1.00 91.25 105 VAL A O 1
ATOM 750 N N . SER A 1 106 ? 3.062 -6.088 1.372 1.00 92.44 106 SER A N 1
ATOM 751 C CA . SER A 1 106 ? 2.681 -6.821 0.160 1.00 92.44 106 SER A CA 1
ATOM 752 C C . SER A 1 106 ? 2.862 -5.960 -1.097 1.00 92.44 106 SER A C 1
ATOM 754 O O . SER A 1 106 ? 3.515 -6.384 -2.049 1.00 92.44 106 SER A O 1
ATOM 756 N N . ALA A 1 107 ? 2.397 -4.707 -1.056 1.00 91.12 107 ALA A N 1
ATOM 757 C CA . ALA A 1 107 ? 2.528 -3.742 -2.145 1.00 91.12 107 ALA A CA 1
ATOM 758 C C . ALA A 1 107 ? 3.991 -3.383 -2.434 1.00 91.12 107 ALA A C 1
ATOM 760 O O . ALA A 1 107 ? 4.392 -3.359 -3.593 1.00 91.12 107 ALA A O 1
ATOM 761 N N . ALA A 1 108 ? 4.810 -3.186 -1.396 1.00 88.56 108 ALA A N 1
ATOM 762 C CA . ALA A 1 108 ? 6.242 -2.912 -1.539 1.00 88.56 108 ALA A CA 1
ATOM 763 C C . ALA A 1 108 ? 7.037 -4.085 -2.149 1.00 88.56 108 ALA A C 1
ATOM 765 O O . ALA A 1 108 ? 8.199 -3.920 -2.501 1.00 88.56 108 ALA A O 1
ATOM 766 N N . ARG A 1 109 ? 6.433 -5.276 -2.248 1.00 87.12 109 ARG A N 1
ATOM 767 C CA . ARG A 1 109 ? 7.025 -6.485 -2.842 1.00 87.12 109 ARG A CA 1
ATOM 768 C C . ARG A 1 109 ? 6.381 -6.881 -4.169 1.00 87.12 109 ARG A C 1
ATOM 770 O O . ARG A 1 109 ? 6.688 -7.957 -4.682 1.00 87.12 109 ARG A O 1
ATOM 777 N N . ALA A 1 110 ? 5.459 -6.078 -4.694 1.00 88.31 110 ALA A N 1
ATOM 778 C CA . ALA A 1 110 ? 4.660 -6.435 -5.862 1.00 88.31 110 ALA A CA 1
ATOM 779 C C . ALA A 1 110 ? 5.502 -6.645 -7.136 1.00 88.31 110 ALA A C 1
ATOM 781 O O . ALA A 1 110 ? 5.103 -7.404 -8.018 1.00 88.31 110 ALA A O 1
ATOM 782 N N . ASP A 1 111 ? 6.681 -6.026 -7.217 1.00 81.56 111 ASP A N 1
ATOM 783 C CA . ASP A 1 111 ? 7.664 -6.221 -8.288 1.00 81.56 111 ASP A CA 1
ATOM 784 C C . ASP A 1 111 ? 8.422 -7.566 -8.195 1.00 81.56 111 ASP A C 1
ATOM 786 O O . ASP A 1 111 ? 9.082 -7.989 -9.147 1.00 81.56 111 ASP A O 1
ATOM 790 N N . GLY A 1 112 ? 8.302 -8.266 -7.063 1.00 75.44 112 GLY A N 1
ATOM 791 C CA . GLY A 1 112 ? 8.947 -9.543 -6.782 1.00 75.44 112 GLY A CA 1
ATOM 792 C C . GLY A 1 112 ? 10.418 -9.444 -6.366 1.00 75.44 112 GLY A C 1
ATOM 793 O O . GLY A 1 112 ? 11.035 -10.488 -6.138 1.00 75.44 112 GLY A O 1
ATOM 794 N N . VAL A 1 113 ? 10.993 -8.243 -6.232 1.00 76.69 113 VAL A N 1
ATOM 795 C CA . VAL A 1 113 ? 12.427 -8.054 -5.959 1.00 76.69 113 VAL A CA 1
ATOM 796 C C . VAL A 1 113 ? 12.634 -7.153 -4.746 1.00 76.69 113 VAL A C 1
ATOM 798 O O . VAL A 1 113 ? 12.892 -5.963 -4.863 1.00 76.69 113 VAL A O 1
ATOM 801 N N . LEU A 1 114 ? 12.636 -7.749 -3.552 1.00 80.31 114 LEU A N 1
ATOM 802 C CA . LEU A 1 114 ? 13.015 -7.028 -2.336 1.00 80.31 114 LEU A CA 1
ATOM 803 C C . LEU A 1 114 ? 14.522 -7.146 -2.086 1.00 80.31 114 LEU A C 1
ATOM 805 O O . LEU A 1 114 ? 15.011 -8.218 -1.713 1.00 80.31 114 LEU A O 1
ATOM 809 N N . LEU A 1 115 ? 15.278 -6.058 -2.251 1.00 83.25 115 LEU A N 1
ATOM 810 C CA . LEU A 1 115 ? 16.719 -6.105 -2.001 1.00 83.25 115 LEU A CA 1
ATOM 811 C C . LEU A 1 115 ? 17.041 -6.074 -0.503 1.00 83.25 115 LEU A C 1
ATOM 813 O O . LEU A 1 115 ? 16.284 -5.514 0.292 1.00 83.25 115 LEU A O 1
ATOM 817 N N . PRO A 1 116 ? 18.218 -6.585 -0.090 1.00 84.25 116 PRO A N 1
ATOM 818 C CA . PRO A 1 116 ? 18.637 -6.560 1.312 1.00 84.25 116 PRO A CA 1
ATOM 819 C C . PRO A 1 116 ? 18.613 -5.163 1.948 1.00 84.25 116 PRO A C 1
ATOM 821 O O . PRO A 1 116 ? 18.242 -5.027 3.111 1.00 84.25 116 PRO A O 1
ATOM 824 N N . ALA A 1 117 ? 18.967 -4.122 1.186 1.00 80.94 117 ALA A N 1
ATOM 825 C CA . ALA A 1 117 ? 18.924 -2.739 1.656 1.00 80.94 117 ALA A CA 1
ATOM 826 C C . ALA A 1 117 ? 17.487 -2.250 1.909 1.00 80.94 117 ALA A C 1
ATOM 828 O O . ALA A 1 117 ? 17.235 -1.569 2.897 1.00 80.94 117 ALA A O 1
ATOM 829 N N . GLU A 1 118 ? 16.536 -2.632 1.056 1.00 81.94 118 GLU A N 1
ATOM 830 C CA . GLU A 1 118 ? 15.119 -2.282 1.217 1.00 81.94 118 GLU A CA 1
ATOM 831 C C . GLU A 1 118 ? 14.506 -3.041 2.385 1.00 81.94 118 GLU A C 1
ATOM 833 O O . GLU A 1 118 ? 13.846 -2.443 3.230 1.00 81.94 118 GLU A O 1
ATOM 838 N N . ARG A 1 119 ? 14.821 -4.335 2.511 1.00 87.50 119 ARG A N 1
ATOM 839 C CA . ARG A 1 119 ? 14.442 -5.134 3.679 1.00 87.50 119 ARG A CA 1
ATOM 840 C C . ARG A 1 119 ? 14.936 -4.491 4.978 1.00 87.50 119 ARG A C 1
ATOM 842 O O . ARG A 1 119 ? 14.174 -4.397 5.935 1.00 87.50 119 ARG A O 1
ATOM 849 N N . ALA A 1 120 ? 16.193 -4.045 5.016 1.00 87.50 120 ALA A N 1
ATOM 850 C CA . ALA A 1 120 ? 16.765 -3.390 6.189 1.00 87.50 120 ALA A CA 1
ATOM 851 C C . ALA A 1 120 ? 16.060 -2.064 6.519 1.00 87.50 120 ALA A C 1
ATOM 853 O O . ALA A 1 120 ? 15.777 -1.818 7.689 1.00 87.50 120 ALA A O 1
ATOM 854 N N . LEU A 1 121 ? 15.728 -1.252 5.508 1.00 86.44 121 LEU A N 1
ATOM 855 C CA . LEU A 1 121 ? 14.982 -0.001 5.688 1.00 86.44 121 LEU A CA 1
ATOM 856 C C . LEU A 1 121 ? 13.562 -0.241 6.217 1.00 86.44 121 LEU A C 1
ATOM 858 O O . LEU A 1 121 ? 13.136 0.410 7.172 1.00 86.44 121 LEU A O 1
ATOM 862 N N . ILE A 1 122 ? 12.839 -1.202 5.637 1.00 86.75 122 ILE A N 1
ATOM 863 C CA . ILE A 1 122 ? 11.497 -1.581 6.093 1.00 86.75 122 ILE A CA 1
ATOM 864 C C . ILE A 1 122 ? 11.551 -2.034 7.557 1.00 86.75 122 ILE A C 1
ATOM 866 O O . ILE A 1 122 ? 10.751 -1.570 8.366 1.00 86.75 122 ILE A O 1
ATOM 870 N N . LEU A 1 123 ? 12.521 -2.877 7.924 1.00 90.00 123 LEU A N 1
ATOM 871 C CA . LEU A 1 123 ? 12.685 -3.345 9.303 1.00 90.00 123 LEU A CA 1
ATOM 872 C C . LEU A 1 123 ? 13.093 -2.225 10.268 1.00 90.00 123 LEU A C 1
ATOM 874 O O . LEU A 1 123 ? 12.569 -2.175 11.379 1.00 90.00 123 LEU A O 1
ATOM 878 N N . SER A 1 124 ? 13.969 -1.298 9.864 1.00 88.06 124 SER A N 1
ATOM 879 C CA . SER A 1 124 ? 14.346 -0.171 10.727 1.00 88.06 124 SER A CA 1
ATOM 880 C C . SER A 1 124 ? 13.154 0.732 11.038 1.00 88.06 124 SER A C 1
ATOM 882 O O . SER A 1 124 ? 12.955 1.103 12.194 1.00 88.06 124 SER A O 1
ATOM 884 N N . HIS A 1 125 ? 12.318 1.022 10.037 1.00 86.06 125 HIS A N 1
ATOM 885 C CA . HIS A 1 125 ? 11.101 1.808 10.238 1.00 86.06 125 HIS A CA 1
ATOM 886 C C . HIS A 1 125 ? 10.020 1.023 10.986 1.00 86.06 125 HIS A C 1
ATOM 888 O O . HIS A 1 125 ? 9.310 1.594 11.807 1.00 86.06 125 HIS A O 1
ATOM 894 N N . ALA A 1 126 ? 9.919 -0.291 10.773 1.00 87.44 126 ALA A N 1
ATOM 895 C CA . ALA A 1 126 ? 9.020 -1.147 11.540 1.00 87.44 126 ALA A CA 1
ATOM 896 C C . ALA A 1 126 ? 9.403 -1.200 13.026 1.00 87.44 126 ALA A C 1
ATOM 898 O O . ALA A 1 126 ? 8.519 -1.175 13.881 1.00 87.44 126 ALA A O 1
ATOM 899 N N . ARG A 1 127 ? 10.704 -1.221 13.345 1.00 87.50 127 ARG A N 1
ATOM 900 C CA . ARG A 1 127 ? 11.206 -1.120 14.722 1.00 87.50 127 ARG A CA 1
ATOM 901 C C . ARG A 1 127 ? 10.854 0.220 15.350 1.00 87.50 127 ARG A C 1
ATOM 903 O O . ARG A 1 127 ? 10.339 0.241 16.463 1.00 87.50 127 ARG A O 1
ATOM 910 N N . GLU A 1 128 ? 11.094 1.318 14.641 1.00 86.12 128 GLU A N 1
ATOM 911 C CA . GLU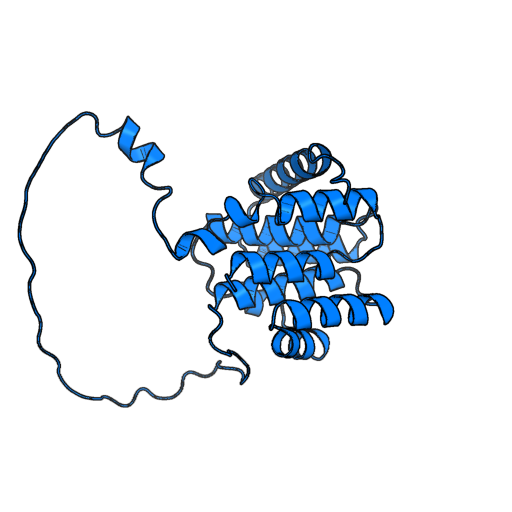 A 1 128 ? 10.728 2.663 15.099 1.00 86.12 128 GLU A CA 1
ATOM 912 C C . GLU A 1 128 ? 9.214 2.784 15.342 1.00 86.12 128 GLU A C 1
ATOM 914 O O . GLU A 1 128 ? 8.782 3.355 16.339 1.00 86.12 128 GLU A O 1
ATOM 919 N N . ALA A 1 129 ? 8.410 2.170 14.472 1.00 83.00 129 ALA A N 1
ATOM 920 C CA . ALA A 1 129 ? 6.956 2.120 14.572 1.00 83.00 129 ALA A CA 1
ATOM 921 C C . ALA A 1 129 ? 6.426 1.096 15.604 1.00 83.00 129 ALA A C 1
ATOM 923 O O . ALA A 1 129 ? 5.231 1.086 15.893 1.00 83.00 129 ALA A O 1
ATOM 924 N N . GLY A 1 130 ? 7.278 0.229 16.162 1.00 84.44 130 GLY A N 1
ATOM 925 C CA . GLY A 1 130 ? 6.883 -0.819 17.112 1.00 84.44 130 GLY A CA 1
ATOM 926 C C . GLY A 1 130 ? 6.169 -2.035 16.496 1.00 84.44 130 GLY A C 1
ATOM 927 O O . GLY A 1 130 ? 5.611 -2.842 17.236 1.00 84.44 130 GLY A O 1
ATOM 928 N N . VAL A 1 131 ? 6.198 -2.191 15.167 1.00 86.56 131 VAL A N 1
ATOM 929 C CA . VAL A 1 131 ? 5.536 -3.275 14.404 1.00 86.56 131 VAL A CA 1
ATOM 930 C C . VAL A 1 131 ? 6.522 -4.277 13.778 1.00 86.56 131 VAL A C 1
ATOM 932 O O . VAL A 1 131 ? 6.141 -5.067 12.917 1.00 86.56 131 VAL A O 1
ATOM 935 N N . GLU A 1 132 ? 7.791 -4.263 14.206 1.00 88.81 132 GLU A N 1
ATOM 936 C CA . GLU A 1 132 ? 8.890 -5.093 13.669 1.00 88.81 132 GLU A CA 1
ATOM 937 C C . GLU A 1 132 ? 8.527 -6.576 13.543 1.00 88.81 132 GLU A C 1
ATOM 939 O O . GLU A 1 132 ? 8.751 -7.159 12.488 1.00 88.81 132 GLU A O 1
ATOM 944 N N . SER A 1 133 ? 7.909 -7.173 14.564 1.00 85.25 133 SER A N 1
ATOM 945 C CA . SER A 1 133 ? 7.584 -8.604 14.561 1.00 85.25 133 SER A CA 1
ATOM 946 C C . SER A 1 133 ? 6.534 -8.981 13.517 1.00 85.25 133 SER A C 1
ATOM 948 O O . SER A 1 133 ? 6.692 -9.965 12.798 1.00 85.25 133 SER A O 1
ATOM 950 N N . VAL A 1 134 ? 5.494 -8.156 13.367 1.00 84.81 134 VAL A N 1
ATOM 951 C CA . VAL A 1 134 ? 4.454 -8.331 12.342 1.00 84.81 134 VAL A CA 1
ATOM 952 C C . VAL A 1 134 ? 5.074 -8.249 10.951 1.00 84.81 134 VAL A C 1
ATOM 954 O O . VAL A 1 134 ? 4.785 -9.074 10.086 1.00 84.81 134 VAL A O 1
ATOM 957 N N . VAL A 1 135 ? 5.948 -7.265 10.748 1.00 88.25 135 VAL A N 1
ATOM 958 C CA . VAL A 1 135 ? 6.630 -7.043 9.473 1.00 88.25 135 VAL A CA 1
ATOM 959 C C . VAL A 1 135 ? 7.614 -8.172 9.174 1.00 88.25 135 VAL A C 1
ATOM 961 O O . VAL A 1 135 ? 7.685 -8.629 8.040 1.00 88.25 135 VAL A O 1
ATOM 964 N N . GLU A 1 136 ? 8.342 -8.680 10.165 1.00 88.00 136 GLU A N 1
ATOM 965 C CA . GLU A 1 136 ? 9.278 -9.793 9.992 1.00 88.00 136 GLU A CA 1
ATOM 966 C C . GLU A 1 136 ? 8.567 -11.101 9.608 1.00 88.00 136 GLU A C 1
ATOM 968 O O . GLU A 1 136 ? 9.020 -11.812 8.702 1.00 88.00 136 GLU A O 1
ATOM 973 N N . VAL A 1 137 ? 7.416 -11.385 10.226 1.00 87.69 137 VAL A N 1
ATOM 974 C CA . VAL A 1 137 ? 6.552 -12.509 9.834 1.00 87.69 137 VAL A CA 1
ATOM 975 C C . VAL A 1 137 ? 6.053 -12.328 8.401 1.00 87.69 137 VAL A C 1
ATOM 977 O O . VAL A 1 137 ? 6.187 -13.240 7.594 1.00 87.69 137 VAL A O 1
ATOM 980 N N . GLU A 1 138 ? 5.552 -11.146 8.044 1.00 88.06 138 GLU A N 1
ATOM 981 C CA . GLU A 1 138 ? 5.027 -10.885 6.696 1.00 88.06 138 GLU A CA 1
ATOM 982 C C . GLU A 1 138 ? 6.125 -10.933 5.613 1.00 88.06 138 GLU A C 1
ATOM 984 O O . GLU A 1 138 ? 5.911 -11.381 4.485 1.00 88.06 138 GLU A O 1
ATOM 989 N N . LEU A 1 139 ? 7.344 -10.505 5.947 1.00 87.19 139 LEU A N 1
ATOM 990 C CA . LEU A 1 139 ? 8.492 -10.587 5.047 1.00 87.19 139 LEU A CA 1
ATOM 991 C C . LEU A 1 139 ? 8.958 -12.033 4.838 1.00 87.19 139 LEU A C 1
ATOM 993 O O . LEU A 1 139 ? 9.334 -12.388 3.718 1.00 87.19 139 LEU A O 1
ATOM 997 N N . SER A 1 140 ? 8.935 -12.860 5.886 1.00 87.25 140 SER A N 1
ATOM 998 C CA . SER A 1 140 ? 9.363 -14.266 5.826 1.00 87.25 140 SER A CA 1
ATOM 999 C C . SER A 1 140 ? 8.311 -15.194 5.210 1.00 87.25 140 SER A C 1
ATOM 1001 O O . SER A 1 140 ? 8.669 -16.090 4.447 1.00 87.25 140 SER A O 1
ATOM 1003 N N . ALA A 1 141 ? 7.030 -14.951 5.481 1.00 86.50 141 ALA A N 1
ATOM 1004 C CA . ALA A 1 141 ? 5.900 -15.727 4.986 1.00 86.50 141 ALA A CA 1
ATOM 1005 C C . ALA A 1 141 ? 4.775 -14.780 4.516 1.00 86.50 141 ALA A C 1
ATOM 1007 O O . ALA A 1 141 ? 3.837 -14.525 5.276 1.00 86.50 141 ALA A O 1
ATOM 1008 N N . PRO A 1 142 ? 4.864 -14.234 3.285 1.00 83.94 142 PRO A N 1
ATOM 1009 C CA . PRO A 1 142 ? 3.859 -13.307 2.773 1.00 83.94 142 PRO A CA 1
ATOM 1010 C C . PRO A 1 142 ? 2.482 -13.962 2.681 1.00 83.94 142 PRO A C 1
ATOM 1012 O O . PRO A 1 142 ? 2.337 -15.055 2.123 1.00 83.94 142 PRO A O 1
ATOM 1015 N N . ARG A 1 143 ? 1.468 -13.275 3.210 1.00 89.00 143 ARG A N 1
ATOM 1016 C CA . ARG A 1 143 ? 0.076 -13.723 3.159 1.00 89.00 143 ARG A CA 1
ATOM 1017 C C . ARG A 1 143 ? -0.539 -13.443 1.787 1.00 89.00 143 ARG A C 1
ATOM 1019 O O . ARG A 1 143 ? -0.186 -12.453 1.137 1.00 89.00 143 ARG A O 1
ATOM 1026 N N . PRO A 1 144 ? -1.491 -14.274 1.333 1.00 89.19 144 PRO A N 1
ATOM 1027 C CA . PRO A 1 144 ? -2.232 -13.987 0.115 1.00 89.19 144 PRO A CA 1
ATOM 1028 C C . PRO A 1 144 ? -3.111 -12.741 0.295 1.00 89.19 144 PRO A C 1
ATOM 1030 O O . PRO A 1 144 ? -3.664 -12.494 1.370 1.00 89.19 144 PRO A O 1
ATOM 1033 N N . LEU A 1 145 ? -3.285 -11.973 -0.784 1.00 90.06 145 LEU A N 1
ATOM 1034 C CA . LEU A 1 145 ? -4.066 -10.729 -0.778 1.00 90.06 145 LEU A CA 1
ATOM 1035 C C . LEU A 1 145 ? -5.486 -10.916 -0.242 1.00 90.06 145 LEU A C 1
ATOM 1037 O O . LEU A 1 145 ? -5.965 -10.077 0.519 1.00 90.06 145 LEU A O 1
ATOM 1041 N N . SER A 1 146 ? -6.129 -12.031 -0.592 1.00 90.62 146 SER A N 1
ATOM 1042 C CA . SER A 1 146 ? -7.461 -12.391 -0.107 1.00 90.62 146 SER A CA 1
ATOM 1043 C C . SER A 1 146 ? -7.545 -12.402 1.418 1.00 90.62 146 SER A C 1
ATOM 1045 O O . SER A 1 146 ? -8.513 -11.890 1.970 1.00 90.62 146 SER A O 1
ATOM 1047 N N . GLU A 1 147 ? -6.538 -12.931 2.115 1.00 90.50 147 GLU A N 1
ATOM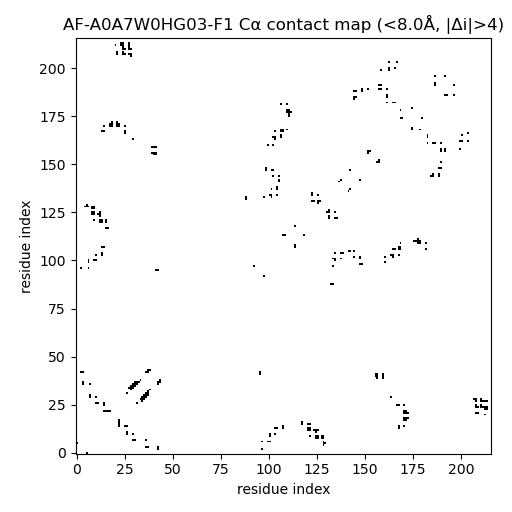 1048 C CA . GLU A 1 147 ? -6.510 -12.969 3.583 1.00 90.50 147 GLU A CA 1
ATOM 1049 C C . GLU A 1 147 ? -6.297 -11.583 4.190 1.00 90.50 147 GLU A C 1
ATOM 1051 O O . GLU A 1 147 ? -6.884 -11.267 5.224 1.00 90.50 147 GLU A O 1
ATOM 1056 N N . ILE A 1 148 ? -5.494 -10.735 3.542 1.00 89.62 148 ILE A N 1
ATOM 1057 C CA . ILE A 1 148 ? -5.231 -9.370 4.014 1.00 89.62 148 ILE A CA 1
ATOM 1058 C C . ILE A 1 148 ? -6.519 -8.535 3.959 1.00 89.62 148 ILE A C 1
ATOM 1060 O O . ILE A 1 148 ? -6.857 -7.853 4.929 1.00 89.62 148 ILE A O 1
ATOM 1064 N N . VAL A 1 149 ? -7.268 -8.612 2.855 1.00 90.25 149 VAL A N 1
ATOM 1065 C CA . VAL A 1 149 ? -8.479 -7.797 2.641 1.00 90.25 149 VAL A CA 1
ATOM 1066 C C . VAL A 1 149 ? -9.776 -8.468 3.102 1.00 90.25 149 VAL A C 1
ATOM 1068 O O . VAL A 1 149 ? -10.856 -7.887 2.986 1.00 90.25 149 VAL A O 1
ATOM 1071 N N . THR A 1 150 ? -9.699 -9.678 3.662 1.00 87.00 150 THR A N 1
ATOM 1072 C CA . THR A 1 150 ? -10.872 -10.366 4.214 1.00 87.00 150 THR A CA 1
ATOM 1073 C C . THR A 1 150 ? -11.519 -9.527 5.316 1.00 87.00 150 THR A C 1
ATOM 1075 O O . THR A 1 150 ? -10.845 -8.994 6.199 1.00 87.00 150 THR A O 1
ATOM 1078 N N . GLY A 1 151 ? -12.851 -9.432 5.278 1.00 80.44 151 GLY A N 1
ATOM 1079 C CA . GLY A 1 151 ? -13.646 -8.756 6.305 1.00 80.44 151 GLY A CA 1
ATOM 1080 C C . GLY A 1 151 ? -13.769 -7.238 6.138 1.00 80.44 151 GLY A C 1
ATOM 1081 O O . GLY A 1 151 ? -14.330 -6.591 7.018 1.00 80.44 151 GLY A O 1
ATOM 1082 N N . VAL A 1 152 ? -13.284 -6.658 5.033 1.00 84.69 152 VAL A N 1
ATOM 1083 C CA . VAL A 1 152 ? -13.529 -5.243 4.709 1.00 84.69 152 VAL A CA 1
ATOM 1084 C C . VAL A 1 152 ? -14.951 -5.101 4.149 1.00 84.69 152 VAL A C 1
ATOM 1086 O O . VAL A 1 152 ? -15.219 -5.413 2.983 1.00 84.69 152 VAL A O 1
ATOM 1089 N N . ALA A 1 153 ? -15.881 -4.680 5.006 1.00 73.81 153 ALA A N 1
ATOM 1090 C CA . ALA A 1 153 ? -17.289 -4.503 4.647 1.00 73.81 153 ALA A CA 1
ATOM 1091 C C . ALA A 1 153 ? -17.596 -3.117 4.058 1.00 73.81 153 ALA A C 1
ATOM 1093 O O . ALA A 1 153 ? -18.516 -2.994 3.257 1.00 73.81 153 ALA A O 1
ATOM 1094 N N . ASP A 1 154 ? -16.834 -2.097 4.450 1.00 83.88 154 ASP A N 1
ATOM 1095 C CA . ASP A 1 154 ? -17.068 -0.713 4.048 1.00 83.88 154 ASP A CA 1
ATOM 1096 C C . ASP A 1 154 ? -16.473 -0.407 2.665 1.00 83.88 154 ASP A C 1
ATOM 1098 O O . ASP A 1 154 ? -15.308 -0.707 2.385 1.00 83.88 154 ASP A O 1
ATOM 1102 N N . ASP A 1 155 ? -17.277 0.213 1.801 1.00 84.62 155 ASP A N 1
ATOM 1103 C CA . ASP A 1 155 ? -16.859 0.569 0.445 1.00 84.62 155 ASP A CA 1
ATOM 1104 C C . ASP A 1 155 ? -15.770 1.640 0.455 1.00 84.62 155 ASP A C 1
ATOM 1106 O O . ASP A 1 155 ? -14.873 1.605 -0.389 1.00 84.62 155 ASP A O 1
ATOM 1110 N N . GLN A 1 156 ? -15.797 2.562 1.421 1.00 85.88 156 GLN A N 1
ATOM 1111 C CA . GLN A 1 156 ? -14.742 3.561 1.536 1.00 85.88 156 GLN A CA 1
ATOM 1112 C C . GLN A 1 156 ? -13.423 2.925 1.984 1.00 85.88 156 GLN A C 1
ATOM 1114 O O . GLN A 1 156 ? -12.393 3.168 1.359 1.00 85.88 156 GLN A O 1
ATOM 1119 N N . ALA A 1 157 ? -13.455 2.027 2.969 1.00 87.75 157 ALA A N 1
ATOM 1120 C CA . ALA A 1 157 ? -12.283 1.264 3.385 1.00 87.75 157 ALA A CA 1
ATOM 1121 C C . ALA A 1 157 ? -11.656 0.453 2.235 1.00 87.75 157 ALA A C 1
ATOM 11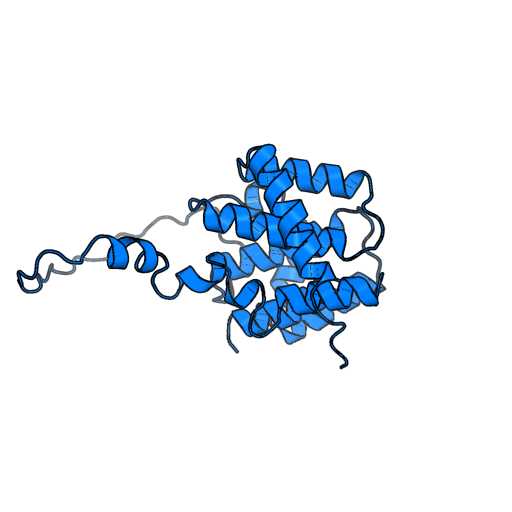23 O O . ALA A 1 157 ? -10.432 0.382 2.127 1.00 87.75 157 ALA A O 1
ATOM 1124 N N . ARG A 1 158 ? -12.463 -0.121 1.331 1.00 91.31 158 ARG A N 1
ATOM 1125 C CA . ARG A 1 158 ? -11.947 -0.809 0.131 1.00 91.31 158 ARG A CA 1
ATOM 1126 C C . ARG A 1 158 ? -11.188 0.145 -0.787 1.00 91.31 158 ARG A C 1
ATOM 1128 O O . ARG A 1 158 ? -10.075 -0.168 -1.204 1.00 91.31 158 ARG A O 1
ATOM 1135 N N . ARG A 1 159 ? -11.761 1.318 -1.073 1.00 91.69 159 ARG A N 1
ATOM 1136 C CA . ARG A 1 159 ? -11.101 2.349 -1.892 1.00 91.69 159 ARG A CA 1
ATOM 1137 C C . ARG A 1 159 ? -9.808 2.825 -1.239 1.00 91.69 159 ARG A C 1
ATOM 1139 O O . ARG A 1 159 ? -8.791 2.908 -1.917 1.00 91.69 159 ARG A O 1
ATOM 1146 N N . ASP A 1 160 ? -9.825 3.053 0.070 1.00 91.06 160 ASP A N 1
ATOM 1147 C CA . ASP A 1 160 ? -8.659 3.490 0.836 1.00 91.06 160 ASP A CA 1
ATOM 1148 C C . ASP A 1 160 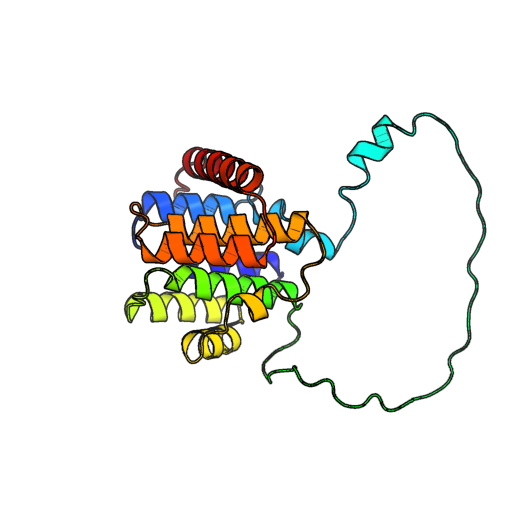? -7.509 2.471 0.755 1.00 91.06 160 ASP A C 1
ATOM 1150 O O . ASP A 1 160 ? -6.365 2.837 0.483 1.00 91.06 160 ASP A O 1
ATOM 1154 N N . LEU A 1 161 ? -7.800 1.175 0.917 1.00 93.00 161 LEU A N 1
ATOM 1155 C CA . LEU A 1 161 ? -6.798 0.113 0.769 1.00 93.00 161 LEU A CA 1
ATOM 1156 C C . LEU A 1 161 ? -6.230 0.054 -0.657 1.00 93.00 161 LEU A C 1
ATOM 1158 O O . LEU A 1 161 ? -5.024 -0.138 -0.830 1.00 93.00 161 LEU A O 1
ATOM 1162 N N . TYR A 1 162 ? -7.069 0.265 -1.676 1.00 94.94 162 TYR A N 1
ATOM 1163 C CA . TYR A 1 162 ? -6.605 0.344 -3.060 1.00 94.94 162 TYR A CA 1
ATOM 1164 C C . TYR A 1 162 ? -5.681 1.548 -3.289 1.00 94.94 162 TYR A C 1
ATOM 1166 O O . TYR A 1 162 ? -4.580 1.380 -3.812 1.00 94.94 162 TYR A O 1
ATOM 1174 N N . ILE A 1 163 ? -6.087 2.744 -2.845 1.00 94.19 163 ILE A N 1
ATOM 1175 C CA . ILE A 1 163 ? -5.297 3.983 -2.943 1.00 94.19 163 ILE A CA 1
ATOM 1176 C C . ILE A 1 163 ? -3.940 3.808 -2.257 1.00 94.19 163 ILE A C 1
ATOM 1178 O O . ILE A 1 163 ? -2.909 4.184 -2.822 1.00 94.19 163 ILE A O 1
ATOM 1182 N N . LEU A 1 164 ? -3.924 3.216 -1.060 1.00 93.38 164 LEU A N 1
ATOM 1183 C CA . LEU A 1 164 ? -2.700 2.932 -0.317 1.00 93.38 164 LEU A CA 1
ATOM 1184 C C . LEU A 1 164 ? -1.744 2.065 -1.145 1.00 93.38 164 LEU A C 1
ATOM 1186 O O . LEU A 1 164 ? -0.590 2.440 -1.353 1.00 93.38 164 LEU A O 1
ATOM 1190 N N . ALA A 1 165 ? -2.223 0.920 -1.630 1.00 93.38 165 ALA A N 1
ATOM 1191 C CA . ALA A 1 165 ? -1.410 -0.013 -2.398 1.00 93.38 165 ALA A CA 1
ATOM 1192 C C . ALA A 1 165 ? -0.915 0.606 -3.714 1.00 93.38 165 ALA A C 1
ATOM 1194 O O . ALA A 1 165 ? 0.266 0.498 -4.038 1.00 93.38 165 ALA A O 1
ATOM 1195 N N . PHE A 1 166 ? -1.790 1.311 -4.434 1.00 93.25 166 PHE A N 1
ATOM 1196 C CA . PHE A 1 166 ? -1.450 2.032 -5.659 1.00 93.25 166 PHE A CA 1
ATOM 1197 C C . PHE A 1 166 ? -0.371 3.091 -5.425 1.00 93.25 166 PHE A C 1
ATOM 1199 O O . PHE A 1 166 ? 0.563 3.210 -6.215 1.00 93.25 166 PHE A O 1
ATOM 1206 N N . THR A 1 167 ? -0.467 3.835 -4.322 1.00 91.19 167 THR A N 1
ATOM 1207 C CA . THR A 1 167 ? 0.519 4.855 -3.946 1.00 91.19 167 THR A CA 1
ATOM 1208 C C . THR A 1 167 ? 1.889 4.240 -3.679 1.00 91.19 167 THR A C 1
ATOM 1210 O O . THR A 1 167 ? 2.898 4.802 -4.099 1.00 91.19 167 THR A O 1
ATOM 1213 N N . ILE A 1 168 ? 1.928 3.086 -3.004 1.00 90.00 168 ILE A N 1
ATOM 1214 C CA . ILE A 1 168 ? 3.177 2.376 -2.704 1.00 90.00 168 ILE A CA 1
ATOM 1215 C C . ILE A 1 168 ? 3.814 1.840 -3.983 1.00 90.00 168 ILE A C 1
ATOM 1217 O O . ILE A 1 168 ? 4.983 2.106 -4.239 1.00 90.00 168 ILE A O 1
ATOM 1221 N N . VAL A 1 169 ? 3.029 1.164 -4.821 1.00 89.50 169 VAL A N 1
ATOM 1222 C CA . VAL A 1 169 ? 3.484 0.619 -6.107 1.00 89.50 169 VAL A CA 1
ATOM 1223 C C . VAL A 1 169 ? 3.976 1.726 -7.050 1.00 89.50 169 VAL A C 1
ATOM 1225 O O . VAL A 1 169 ? 4.986 1.581 -7.726 1.00 89.50 169 VAL A O 1
ATOM 1228 N N . ARG A 1 170 ? 3.303 2.882 -7.085 1.00 84.31 170 ARG A N 1
ATOM 1229 C CA . ARG A 1 170 ? 3.716 4.027 -7.921 1.00 84.31 170 ARG A CA 1
ATOM 1230 C C . ARG A 1 170 ? 4.773 4.923 -7.296 1.00 84.31 170 ARG A C 1
ATOM 1232 O O . ARG A 1 170 ? 5.061 5.980 -7.861 1.00 84.31 170 ARG A O 1
ATOM 1239 N N . ALA A 1 171 ? 5.342 4.547 -6.155 1.00 81.94 171 ALA A N 1
ATOM 1240 C CA . ALA A 1 171 ? 6.473 5.275 -5.596 1.00 81.94 171 ALA A CA 1
ATOM 1241 C C . ALA A 1 171 ? 7.665 5.276 -6.564 1.00 81.94 171 ALA A C 1
ATOM 1243 O O . ALA A 1 171 ? 8.398 6.270 -6.622 1.00 81.94 171 ALA A O 1
ATOM 1244 N N . ASP A 1 172 ? 7.802 4.215 -7.369 1.00 74.25 172 ASP A N 1
ATOM 1245 C CA . ASP A 1 172 ? 8.743 4.173 -8.480 1.00 74.25 172 ASP A CA 1
ATOM 1246 C C . ASP A 1 172 ? 8.194 4.884 -9.737 1.00 74.25 172 ASP A C 1
ATOM 1248 O O . ASP A 1 172 ? 6.993 5.086 -9.957 1.00 74.25 172 ASP A O 1
ATOM 1252 N N . GLU A 1 173 ? 9.114 5.333 -10.580 1.00 69.44 173 GLU A N 1
ATOM 1253 C CA . GLU A 1 173 ? 8.827 6.045 -11.821 1.00 69.44 173 GLU A CA 1
ATOM 1254 C C . GLU A 1 173 ? 8.210 5.112 -12.876 1.00 69.44 173 GLU A C 1
ATOM 1256 O O . GLU A 1 173 ? 7.394 5.551 -13.690 1.00 69.44 173 GLU A O 1
ATOM 1261 N N . HIS A 1 174 ? 8.532 3.816 -12.816 1.00 74.12 174 HIS A N 1
ATOM 1262 C CA . HIS A 1 174 ? 8.060 2.800 -13.752 1.00 74.12 174 HIS A CA 1
ATOM 1263 C C . HIS A 1 174 ? 7.244 1.727 -13.034 1.00 74.12 174 HIS A C 1
ATOM 1265 O O . HIS A 1 174 ? 7.750 1.077 -12.132 1.00 74.12 174 HIS A O 1
ATOM 1271 N N . VAL A 1 175 ? 6.013 1.493 -13.500 1.00 79.06 175 VAL A N 1
ATOM 1272 C CA . VAL A 1 175 ? 5.183 0.372 -13.035 1.00 79.06 175 VAL A CA 1
ATOM 1273 C C . VAL A 1 175 ? 5.409 -0.838 -13.944 1.00 79.06 175 VAL A C 1
ATOM 1275 O O . VAL A 1 175 ? 5.041 -0.832 -15.132 1.00 79.06 175 VAL A O 1
ATOM 1278 N N . SER A 1 176 ? 6.010 -1.875 -13.376 1.00 85.31 176 SER A N 1
ATOM 1279 C CA . SER A 1 176 ? 6.279 -3.178 -13.976 1.00 85.31 176 SER A CA 1
ATOM 1280 C C . SER A 1 176 ? 4.994 -3.955 -14.305 1.00 85.31 176 SER A C 1
ATOM 1282 O O . SER A 1 176 ? 3.885 -3.617 -13.887 1.00 85.31 176 SER A O 1
ATOM 1284 N N . GLY A 1 177 ? 5.125 -5.029 -15.091 1.00 86.94 177 GLY A N 1
ATOM 1285 C CA . GLY A 1 177 ? 3.997 -5.920 -15.382 1.00 86.94 177 GLY A CA 1
ATOM 1286 C C . GLY A 1 177 ? 3.469 -6.642 -14.136 1.00 86.94 177 GLY A C 1
ATOM 1287 O O . GLY A 1 177 ? 2.258 -6.781 -13.990 1.00 86.94 177 GLY A O 1
ATOM 1288 N N . ALA A 1 178 ? 4.363 -7.050 -13.228 1.00 88.00 178 ALA A N 1
ATOM 1289 C CA . ALA A 1 178 ? 4.006 -7.738 -11.986 1.00 88.00 178 ALA A CA 1
ATOM 1290 C C . ALA A 1 178 ? 3.164 -6.843 -11.065 1.00 88.00 178 ALA A C 1
ATOM 1292 O O . ALA A 1 178 ? 2.121 -7.265 -10.573 1.00 88.00 178 ALA A O 1
ATOM 1293 N N . GLU A 1 179 ? 3.536 -5.572 -10.945 1.00 90.75 179 GLU A N 1
ATOM 1294 C CA . GLU A 1 179 ? 2.796 -4.579 -10.166 1.00 90.75 179 GLU A CA 1
ATOM 1295 C C . GLU A 1 179 ? 1.386 -4.309 -10.708 1.00 90.75 179 GLU A C 1
ATOM 1297 O O . GLU A 1 179 ? 0.436 -4.173 -9.939 1.00 90.75 179 GLU A O 1
ATOM 1302 N N . ARG A 1 180 ? 1.207 -4.294 -12.036 1.00 91.56 180 ARG A N 1
ATOM 1303 C CA . ARG A 1 180 ? -0.135 -4.177 -12.637 1.00 91.56 180 ARG A CA 1
ATOM 1304 C C . ARG A 1 180 ? -0.996 -5.399 -12.342 1.00 91.56 180 ARG A C 1
ATOM 1306 O O . ARG A 1 180 ? -2.182 -5.255 -12.064 1.00 91.56 180 ARG A O 1
ATOM 1313 N N . VAL A 1 181 ? -0.406 -6.595 -12.395 1.00 93.00 181 VAL A N 1
ATOM 1314 C CA . VAL A 1 181 ? -1.101 -7.839 -12.036 1.00 93.00 181 VAL A CA 1
ATOM 1315 C C . VAL A 1 181 ? -1.491 -7.821 -10.559 1.00 93.00 181 VAL A C 1
ATOM 1317 O O . VAL A 1 181 ? -2.628 -8.157 -10.235 1.00 93.00 181 VAL A O 1
ATOM 1320 N N . TYR A 1 182 ? -0.594 -7.372 -9.682 1.00 94.19 182 TYR A N 1
ATOM 1321 C CA . TYR A 1 182 ? -0.864 -7.205 -8.257 1.00 94.19 182 TYR A CA 1
ATOM 1322 C C . TYR A 1 182 ? -2.051 -6.263 -8.002 1.00 94.19 182 TYR A C 1
ATOM 1324 O O . TYR A 1 182 ? -2.987 -6.633 -7.295 1.00 94.19 182 TYR A O 1
ATOM 1332 N N . LEU A 1 183 ? -2.066 -5.077 -8.623 1.00 94.6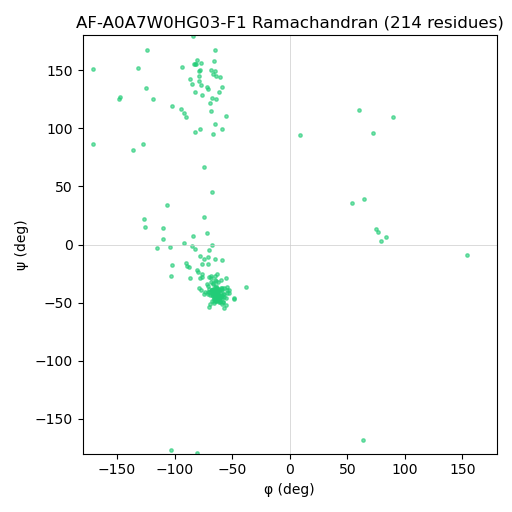9 183 LEU A N 1
ATOM 1333 C CA . LEU A 1 183 ? -3.171 -4.122 -8.473 1.00 94.69 183 LEU A CA 1
ATOM 1334 C C . LEU A 1 183 ? -4.492 -4.677 -9.017 1.00 94.69 183 LEU A C 1
ATOM 1336 O O . LEU A 1 183 ? -5.528 -4.518 -8.375 1.00 94.69 183 LEU A O 1
ATOM 1340 N N . ALA A 1 184 ? -4.463 -5.395 -10.142 1.00 94.44 184 ALA A N 1
ATOM 1341 C CA . ALA A 1 184 ? -5.650 -6.049 -10.687 1.00 94.44 184 ALA A CA 1
ATOM 1342 C C . ALA A 1 184 ? -6.204 -7.138 -9.746 1.00 94.44 184 ALA A C 1
ATOM 1344 O O . ALA A 1 184 ? -7.417 -7.234 -9.555 1.00 94.44 184 ALA A O 1
ATOM 1345 N N . GLN A 1 185 ? -5.331 -7.936 -9.121 1.00 94.62 185 GLN A N 1
ATOM 1346 C CA . GLN A 1 185 ? -5.731 -8.931 -8.119 1.00 94.62 185 GLN A CA 1
ATOM 1347 C C . GLN A 1 185 ? -6.317 -8.267 -6.873 1.00 94.62 185 GLN A C 1
ATOM 1349 O O . GLN A 1 185 ? -7.361 -8.693 -6.379 1.00 94.62 185 GLN A O 1
ATOM 1354 N N . LEU A 1 186 ? -5.680 -7.201 -6.385 1.00 95.88 186 LEU A N 1
ATOM 1355 C CA . LEU A 1 186 ? -6.174 -6.443 -5.243 1.00 95.88 186 LEU A CA 1
ATOM 1356 C C . LEU A 1 186 ? -7.558 -5.847 -5.529 1.00 95.88 186 LEU A C 1
ATOM 1358 O O . LEU A 1 186 ? -8.475 -6.033 -4.735 1.00 95.88 186 LEU A O 1
ATOM 1362 N N . ALA A 1 187 ? -7.732 -5.194 -6.678 1.00 94.50 187 ALA A N 1
ATOM 1363 C CA . ALA A 1 187 ? -9.014 -4.649 -7.112 1.00 94.50 187 ALA A CA 1
ATOM 1364 C C . ALA A 1 187 ? -10.111 -5.719 -7.180 1.00 94.50 187 ALA A C 1
ATOM 1366 O O . ALA A 1 187 ? -11.229 -5.491 -6.715 1.00 94.50 187 ALA A O 1
ATOM 1367 N N . HIS A 1 188 ? -9.777 -6.901 -7.708 1.00 94.50 188 HIS A N 1
ATOM 1368 C CA . HIS A 1 188 ? -10.694 -8.032 -7.758 1.00 94.50 188 HIS A CA 1
ATOM 1369 C C . HIS A 1 188 ? -11.130 -8.480 -6.356 1.00 94.50 188 HIS A C 1
ATOM 1371 O O . HIS A 1 188 ? -12.325 -8.645 -6.114 1.00 94.50 188 HIS A O 1
ATOM 1377 N N . HIS A 1 189 ? -10.192 -8.621 -5.414 1.00 94.56 189 HIS A N 1
ATOM 1378 C CA . HIS A 1 189 ? -10.510 -9.000 -4.033 1.00 94.56 189 HIS A CA 1
ATOM 1379 C C . HIS A 1 189 ? -11.269 -7.916 -3.257 1.00 94.56 189 HIS A C 1
ATOM 1381 O O . HIS A 1 189 ? -12.023 -8.232 -2.341 1.00 94.56 189 HIS A O 1
ATOM 1387 N N . LEU A 1 190 ? -11.090 -6.649 -3.626 1.00 93.38 190 LEU A N 1
ATOM 1388 C CA . LEU A 1 190 ? -11.827 -5.518 -3.065 1.00 93.38 190 LEU A CA 1
ATOM 1389 C C . LEU A 1 190 ? -13.175 -5.278 -3.759 1.00 93.38 190 LEU A C 1
ATOM 1391 O O . LEU A 1 190 ? -13.896 -4.374 -3.354 1.00 93.38 190 LEU A O 1
ATOM 1395 N N . HIS A 1 191 ? -13.528 -6.071 -4.776 1.00 93.44 191 HIS A N 1
ATOM 1396 C CA . HIS A 1 191 ? -14.767 -5.930 -5.545 1.00 93.44 191 HIS A CA 1
ATOM 1397 C C . HIS A 1 191 ? -14.974 -4.525 -6.143 1.00 93.44 191 HIS A C 1
ATOM 1399 O O . HIS A 1 191 ? -16.101 -4.039 -6.219 1.00 93.44 191 HIS A O 1
ATOM 1405 N N . LEU A 1 192 ? -13.891 -3.872 -6.572 1.00 92.44 192 LEU A N 1
ATOM 1406 C CA . LEU A 1 192 ? -13.955 -2.565 -7.229 1.00 92.44 192 LEU A CA 1
ATOM 1407 C C . LEU A 1 192 ? -14.219 -2.732 -8.729 1.00 92.44 192 LEU A C 1
ATOM 1409 O O . LEU A 1 192 ? -13.636 -3.600 -9.381 1.00 92.44 192 LEU A O 1
ATOM 1413 N N . ASP A 1 193 ? -15.089 -1.893 -9.288 1.00 92.25 193 ASP A N 1
ATOM 1414 C CA . ASP A 1 193 ? -15.337 -1.870 -10.726 1.00 92.25 193 ASP A CA 1
ATOM 1415 C C . ASP A 1 193 ? -14.256 -1.080 -11.484 1.00 92.25 193 ASP A C 1
ATOM 1417 O O . ASP A 1 193 ? -13.556 -0.228 -10.932 1.00 92.25 193 ASP A O 1
ATOM 1421 N N . ALA A 1 194 ? -14.126 -1.352 -12.783 1.00 90.25 194 ALA A N 1
ATOM 1422 C CA . ALA A 1 194 ? -13.086 -0.759 -13.621 1.00 90.25 194 ALA A CA 1
ATOM 1423 C C . ALA A 1 194 ? -13.178 0.773 -13.743 1.00 90.25 194 ALA A C 1
ATOM 1425 O O . ALA A 1 194 ? -12.145 1.430 -13.879 1.00 90.25 194 ALA A O 1
ATOM 1426 N N . ALA A 1 195 ? -14.384 1.350 -13.702 1.00 90.19 195 ALA A N 1
ATOM 1427 C CA . ALA A 1 195 ? -14.560 2.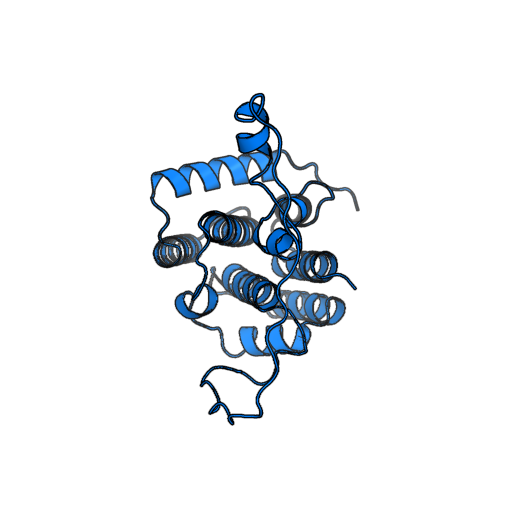795 -13.808 1.00 90.19 195 ALA A CA 1
ATOM 1428 C C . ALA A 1 195 ? -14.137 3.490 -12.508 1.00 90.19 195 ALA A C 1
ATOM 1430 O O . ALA A 1 195 ? -13.407 4.480 -12.559 1.00 90.19 195 ALA A O 1
ATOM 1431 N N . ALA A 1 196 ? -14.518 2.928 -11.358 1.00 89.19 196 ALA A N 1
ATOM 1432 C CA . ALA A 1 196 ? -14.063 3.389 -10.053 1.00 89.19 196 ALA A CA 1
ATOM 1433 C C . ALA A 1 196 ? -12.537 3.306 -9.931 1.00 89.19 196 ALA A C 1
ATOM 1435 O O . ALA A 1 196 ? -11.909 4.263 -9.491 1.00 89.19 196 ALA A O 1
ATOM 1436 N N . ILE A 1 197 ? -11.922 2.206 -10.377 1.00 93.56 197 ILE A N 1
ATOM 1437 C CA . ILE A 1 197 ? -10.459 2.053 -10.372 1.00 93.56 197 ILE A CA 1
ATOM 1438 C C . ILE A 1 197 ? -9.797 3.157 -11.198 1.00 93.56 197 ILE A C 1
ATOM 1440 O O . ILE A 1 197 ? -8.922 3.853 -10.692 1.00 93.56 197 ILE A O 1
ATOM 1444 N N . ALA A 1 198 ? -10.243 3.372 -12.439 1.00 90.88 198 ALA A N 1
ATOM 1445 C CA . ALA A 1 198 ? -9.660 4.390 -13.311 1.00 90.88 198 ALA A CA 1
ATOM 1446 C C . ALA A 1 198 ? -9.747 5.804 -12.707 1.00 90.88 198 ALA A C 1
ATOM 1448 O O . ALA A 1 198 ? -8.795 6.578 -12.815 1.00 90.88 198 ALA A O 1
ATOM 1449 N N . GLN A 1 199 ? -10.864 6.131 -12.047 1.00 89.50 199 GLN A N 1
ATOM 1450 C CA . GLN A 1 199 ? -11.029 7.400 -11.333 1.00 89.50 199 GLN A CA 1
ATOM 1451 C C . GLN A 1 199 ? -10.076 7.506 -10.140 1.00 89.50 199 GLN A C 1
ATOM 1453 O O . GLN A 1 199 ? -9.328 8.476 -10.045 1.00 89.50 199 GLN A O 1
ATOM 1458 N N . LEU A 1 200 ? -10.037 6.486 -9.276 1.00 91.31 200 LEU A N 1
ATOM 1459 C CA . LEU A 1 200 ? -9.159 6.457 -8.104 1.00 91.31 200 LEU A CA 1
ATOM 1460 C C . LEU A 1 200 ? -7.688 6.608 -8.493 1.00 91.31 200 LEU A C 1
ATOM 1462 O O . LEU A 1 200 ? -6.949 7.345 -7.841 1.00 91.31 200 LEU A O 1
ATOM 1466 N N . GLU A 1 201 ? -7.254 5.936 -9.557 1.00 92.31 201 GLU A N 1
ATOM 1467 C CA . GLU A 1 201 ? -5.881 6.027 -10.049 1.00 92.31 201 GLU A CA 1
ATOM 1468 C C . GLU A 1 201 ? -5.550 7.416 -10.592 1.00 92.31 201 GLU A C 1
ATOM 1470 O O . GLU A 1 201 ? -4.482 7.950 -10.279 1.00 92.31 201 GLU A O 1
ATOM 1475 N N . ALA A 1 202 ? -6.451 8.013 -11.378 1.00 88.00 202 ALA A N 1
ATOM 1476 C CA . ALA A 1 202 ? -6.273 9.353 -11.928 1.00 88.00 202 ALA A CA 1
ATOM 1477 C C . ALA A 1 202 ? -6.221 10.414 -10.818 1.00 88.00 202 ALA A C 1
ATOM 1479 O O . ALA A 1 202 ? -5.289 11.225 -10.776 1.00 88.00 202 ALA A O 1
ATOM 1480 N N . ASP A 1 203 ? -7.163 10.359 -9.877 1.00 88.06 203 ASP A N 1
ATOM 1481 C CA . ASP A 1 203 ? -7.241 11.288 -8.754 1.00 88.06 203 ASP A CA 1
ATOM 1482 C C . ASP A 1 203 ? -6.013 11.150 -7.856 1.00 88.06 203 ASP A C 1
ATOM 1484 O O . ASP A 1 203 ? -5.343 12.142 -7.560 1.00 88.06 203 ASP A O 1
ATOM 1488 N N . THR A 1 204 ? -5.648 9.921 -7.485 1.00 88.81 204 THR A N 1
ATOM 1489 C CA . THR A 1 204 ? -4.471 9.661 -6.643 1.00 88.81 204 THR A CA 1
ATOM 1490 C C . THR A 1 204 ? -3.186 10.098 -7.344 1.00 88.81 204 THR A C 1
ATOM 1492 O O . THR A 1 204 ? -2.327 10.724 -6.725 1.00 88.81 204 THR A O 1
ATOM 1495 N N . ALA A 1 205 ? -3.050 9.835 -8.649 1.00 87.62 205 ALA A N 1
ATOM 1496 C CA . ALA A 1 205 ? -1.912 10.307 -9.431 1.00 87.62 205 ALA A CA 1
ATOM 1497 C C . ALA A 1 205 ? -1.789 11.831 -9.391 1.00 87.62 205 ALA A C 1
ATOM 1499 O O . ALA A 1 205 ? -0.715 12.346 -9.085 1.00 87.62 205 ALA A O 1
ATOM 1500 N N . SER A 1 206 ? -2.894 12.532 -9.654 1.00 86.56 206 SER A N 1
ATOM 1501 C CA . SER A 1 206 ? -2.920 13.993 -9.664 1.00 86.56 206 SER A CA 1
ATOM 1502 C C . SER A 1 206 ? -2.550 14.585 -8.300 1.00 86.56 206 SER A C 1
ATOM 1504 O O . SER A 1 206 ? -1.789 15.548 -8.234 1.00 86.56 206 SER A O 1
ATOM 1506 N N . GLN A 1 207 ? -3.011 13.972 -7.205 1.00 85.50 207 GLN A N 1
ATOM 1507 C CA . GLN A 1 207 ? -2.719 14.423 -5.845 1.00 85.50 207 GLN A CA 1
ATOM 1508 C C . GLN A 1 207 ? -1.262 14.181 -5.443 1.00 85.50 207 GLN A C 1
ATOM 1510 O O . GLN A 1 207 ? -0.635 15.059 -4.845 1.00 85.50 207 GLN A O 1
ATOM 1515 N N . ILE A 1 208 ? -0.691 13.027 -5.800 1.00 84.31 208 ILE A N 1
ATOM 1516 C CA . ILE A 1 208 ? 0.739 12.759 -5.592 1.00 84.31 208 ILE A CA 1
ATOM 1517 C C . ILE A 1 208 ? 1.572 13.780 -6.375 1.00 84.31 208 ILE A C 1
ATOM 1519 O O . ILE A 1 208 ? 2.505 14.362 -5.825 1.00 84.31 208 ILE A O 1
ATOM 1523 N N . ASP A 1 209 ? 1.223 14.055 -7.631 1.00 83.81 209 ASP A N 1
ATOM 1524 C CA . ASP A 1 209 ? 1.974 14.993 -8.470 1.00 83.81 209 ASP A CA 1
ATOM 1525 C C . ASP A 1 209 ? 1.846 16.450 -7.986 1.00 83.81 209 ASP A C 1
ATOM 1527 O O . ASP A 1 209 ? 2.815 17.208 -8.084 1.00 83.81 209 ASP A O 1
ATOM 1531 N N . ALA A 1 210 ? 0.695 16.818 -7.410 1.00 83.50 210 ALA A N 1
ATOM 1532 C CA . ALA A 1 210 ? 0.441 18.120 -6.791 1.00 83.50 210 ALA A CA 1
ATOM 1533 C C . ALA A 1 210 ? 1.087 18.283 -5.403 1.00 83.50 210 ALA A C 1
ATOM 1535 O O . ALA A 1 210 ? 1.221 19.410 -4.916 1.00 83.50 210 ALA A O 1
ATOM 1536 N N . THR A 1 211 ? 1.489 17.187 -4.753 1.00 80.44 211 THR A N 1
ATOM 1537 C CA . THR A 1 211 ? 2.143 17.241 -3.444 1.00 80.44 211 THR A CA 1
ATOM 1538 C C . THR A 1 211 ? 3.536 17.860 -3.606 1.00 80.44 211 THR A C 1
ATOM 1540 O O . THR A 1 211 ? 4.354 17.336 -4.367 1.00 80.44 211 THR A O 1
ATOM 1543 N N . PRO A 1 212 ? 3.845 18.974 -2.917 1.00 73.38 212 PRO A N 1
ATOM 1544 C CA . PRO A 1 212 ? 5.152 19.604 -3.031 1.00 73.38 212 PRO A CA 1
ATOM 1545 C C . PRO A 1 212 ? 6.241 18.666 -2.506 1.00 73.38 212 PRO A C 1
ATOM 1547 O O . PRO A 1 212 ? 6.034 17.942 -1.526 1.00 73.38 212 PRO A O 1
ATOM 1550 N N . ASP A 1 213 ? 7.419 18.705 -3.138 1.00 65.31 213 ASP A N 1
ATOM 1551 C CA . ASP A 1 213 ? 8.605 18.007 -2.643 1.00 65.31 213 ASP A CA 1
ATOM 1552 C C . ASP A 1 213 ? 8.903 18.544 -1.240 1.00 65.31 213 ASP A C 1
ATOM 1554 O O . ASP A 1 213 ? 9.428 19.644 -1.079 1.00 65.31 213 ASP A O 1
ATOM 1558 N N . SER A 1 214 ? 8.493 17.792 -0.219 1.00 55.41 214 SER A N 1
ATOM 1559 C CA . SER A 1 214 ? 8.681 18.188 1.170 1.00 55.41 214 SER A CA 1
ATOM 1560 C C . SER A 1 214 ? 10.184 18.223 1.423 1.00 55.41 214 SER A C 1
ATOM 1562 O O . SER A 1 214 ? 10.838 17.181 1.488 1.00 55.41 214 SER A O 1
ATOM 1564 N N . THR A 1 215 ? 10.741 19.430 1.475 1.00 39.94 215 THR A N 1
ATOM 1565 C CA . THR A 1 215 ? 12.116 19.684 1.892 1.00 39.94 215 THR A CA 1
ATOM 1566 C C . THR A 1 215 ? 12.212 19.343 3.373 1.00 39.94 215 THR A C 1
ATOM 1568 O O . THR A 1 215 ? 11.845 20.155 4.221 1.00 39.94 215 THR A O 1
ATOM 1571 N N . LEU A 1 216 ? 12.638 18.116 3.663 1.00 36.50 216 LEU A N 1
ATOM 1572 C CA . LEU A 1 216 ? 13.281 17.754 4.921 1.00 36.50 216 LEU A CA 1
ATOM 1573 C C . LEU A 1 216 ? 14.779 17.643 4.650 1.00 36.50 216 LEU A C 1
ATOM 1575 O O . LEU A 1 216 ? 15.136 16.903 3.699 1.00 36.50 216 LEU A O 1
#

Nearest PDB structures (foldseek):
  4uur-assembly2_B  TM=4.088E-01  e=5.543E+00  Pseudoalteromonas haloplanktis
  3o43-assembly1_A  TM=1.386E-01  e=9.180E+00  synthetic construct